Protein AF-M3XHZ1-F1 (afdb_monomer_lite)

Organism: Latimeria chalumnae (NCBI:txid7897)

Secondary structure (DSSP, 8-state):
------------------------GGGSS-GGG-HHHHHHHHHHHHHHHHT-S-S-S--TTS--TT-EE-HHHHHHHHHHHHHHHHHHHHHT-TTHHHHHHHHIIIIIIHHHHHHHHSTTT-SSEEEEEETTT--EEEEEPPPHHHH-TTSPPHHHHHHHHHHHHHHHHHHHHHHHHHHHHHHHHH--

Structure (mmCIF, N/CA/C/O backbone):
data_AF-M3XHZ1-F1
#
_entry.id   AF-M3XHZ1-F1
#
loop_
_atom_site.group_PDB
_atom_site.id
_atom_site.type_symbol
_atom_site.label_atom_id
_atom_site.label_alt_id
_atom_site.label_comp_id
_atom_site.label_asym_id
_atom_site.label_entity_id
_atom_site.label_seq_id
_atom_site.pdbx_PDB_ins_code
_atom_site.Cartn_x
_atom_site.Cartn_y
_atom_site.Cartn_z
_atom_site.occupancy
_atom_site.B_iso_or_equiv
_atom_site.auth_seq_id
_atom_site.auth_comp_id
_atom_site.auth_asym_id
_atom_site.auth_atom_id
_atom_site.pdbx_PDB_model_num
ATOM 1 N N . MET A 1 1 ? -29.938 9.359 14.961 1.00 32.34 1 MET A N 1
ATOM 2 C CA . MET A 1 1 ? -29.253 10.238 15.933 1.00 32.34 1 MET A CA 1
ATOM 3 C C . MET A 1 1 ? -27.771 9.925 15.812 1.00 32.34 1 MET A C 1
ATOM 5 O O . MET A 1 1 ? -27.351 8.898 16.311 1.00 32.34 1 MET A O 1
ATOM 9 N N . GLU A 1 2 ? -26.986 10.579 14.967 1.00 30.91 2 GLU A N 1
ATOM 10 C CA . GLU A 1 2 ? -26.842 12.020 14.752 1.00 30.91 2 GLU A CA 1
ATOM 11 C C . GLU A 1 2 ? -26.768 12.321 13.245 1.00 30.91 2 GLU A C 1
ATOM 13 O O . GLU A 1 2 ? -25.815 11.950 12.560 1.00 30.91 2 GLU A O 1
ATOM 18 N N . GLU A 1 3 ? -27.828 12.934 12.716 1.00 34.03 3 GLU A N 1
ATOM 19 C CA . GLU A 1 3 ? -27.800 13.581 11.406 1.00 34.03 3 GLU A CA 1
ATOM 20 C C . GLU A 1 3 ? -27.009 14.879 11.559 1.00 34.03 3 GLU A C 1
ATOM 22 O O . GLU A 1 3 ? -27.420 15.777 12.295 1.00 34.03 3 GLU A O 1
ATOM 27 N N . ARG A 1 4 ? -25.864 15.001 10.882 1.00 40.06 4 ARG A N 1
ATOM 28 C CA . ARG A 1 4 ? -25.182 16.294 10.776 1.00 40.06 4 ARG A CA 1
ATOM 29 C C . ARG A 1 4 ? -25.923 17.156 9.755 1.00 40.06 4 ARG A C 1
ATOM 31 O O . ARG A 1 4 ? -25.584 17.177 8.577 1.00 40.06 4 ARG A O 1
ATOM 38 N N . ASN A 1 5 ? -26.953 17.841 10.248 1.00 33.84 5 ASN A N 1
ATOM 39 C CA . ASN A 1 5 ? -27.625 18.948 9.583 1.00 33.84 5 ASN A CA 1
ATOM 40 C C . ASN A 1 5 ? -26.634 20.100 9.372 1.00 33.84 5 ASN A C 1
ATOM 42 O O . ASN A 1 5 ? -26.252 20.788 10.318 1.00 33.84 5 ASN A O 1
ATOM 46 N N . CYS A 1 6 ? -26.251 20.345 8.119 1.00 33.44 6 CYS A N 1
ATOM 47 C CA . CYS A 1 6 ? -25.617 21.595 7.713 1.00 33.44 6 CYS A CA 1
ATOM 48 C C . CYS A 1 6 ? -26.698 22.681 7.579 1.00 33.44 6 CYS A C 1
ATOM 50 O O . CYS A 1 6 ? -27.182 22.943 6.481 1.00 33.44 6 CYS A O 1
ATOM 52 N N . MET A 1 7 ? -27.096 23.303 8.692 1.00 31.84 7 MET A N 1
ATOM 53 C CA . MET A 1 7 ? -27.891 24.534 8.671 1.00 31.84 7 MET A CA 1
ATOM 54 C C . MET A 1 7 ? -26.940 25.726 8.802 1.00 31.84 7 MET A C 1
ATOM 56 O O . MET A 1 7 ? -26.389 25.994 9.867 1.00 31.84 7 MET A O 1
ATOM 60 N N . ALA A 1 8 ? -26.706 26.409 7.684 1.00 33.78 8 ALA A N 1
ATOM 61 C CA . ALA A 1 8 ? -25.969 27.663 7.640 1.00 33.78 8 ALA A CA 1
ATOM 62 C C . ALA A 1 8 ? -26.786 28.786 8.307 1.00 33.78 8 ALA A C 1
ATOM 64 O O . ALA A 1 8 ? -27.958 28.949 7.957 1.00 33.78 8 ALA A O 1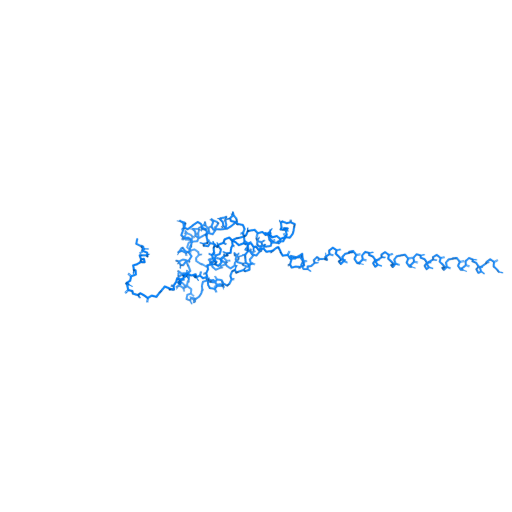
ATOM 65 N N . PRO A 1 9 ? -26.208 29.627 9.183 1.00 37.69 9 PRO A N 1
ATOM 66 C CA . PRO A 1 9 ? -26.732 30.961 9.388 1.00 37.69 9 PRO A CA 1
ATOM 67 C C . PRO A 1 9 ? -26.163 31.895 8.312 1.00 37.69 9 PRO A C 1
ATOM 69 O O . PRO A 1 9 ? -24.969 31.901 8.010 1.00 37.69 9 PRO A O 1
ATOM 72 N N . LEU A 1 10 ? -27.063 32.669 7.709 1.00 41.06 10 LEU A N 1
ATOM 73 C CA . LEU A 1 10 ? -26.793 33.726 6.741 1.00 41.06 10 LEU A CA 1
ATOM 74 C C . LEU A 1 10 ? -25.632 34.643 7.176 1.00 41.06 10 LEU A C 1
ATOM 76 O O . LEU A 1 10 ? -25.754 35.333 8.186 1.00 41.06 10 LEU A O 1
ATOM 80 N N . ARG A 1 11 ? -24.597 34.761 6.334 1.00 37.16 11 ARG A N 1
ATOM 81 C CA . ARG A 1 11 ? -24.165 36.004 5.649 1.00 37.16 11 ARG A CA 1
ATOM 82 C C . ARG A 1 11 ? -22.783 35.813 5.004 1.00 37.16 11 ARG A C 1
ATOM 84 O O . ARG A 1 11 ? -21.795 35.625 5.692 1.00 37.16 11 ARG A O 1
ATOM 91 N N . VAL A 1 12 ? -22.777 35.906 3.671 1.00 47.44 12 VAL A N 1
ATOM 92 C CA . VAL A 1 12 ? -21.711 36.423 2.790 1.00 47.44 12 VAL A CA 1
ATOM 93 C C . VAL A 1 12 ? -20.267 36.040 3.153 1.00 47.44 12 VAL A C 1
ATOM 95 O O . VAL A 1 12 ? -19.619 36.724 3.931 1.00 47.44 12 VAL A O 1
ATOM 98 N N . ILE A 1 13 ? -19.751 34.995 2.502 1.00 39.72 13 ILE A N 1
ATOM 99 C CA . ILE A 1 13 ? -18.554 34.995 1.636 1.00 39.72 13 ILE A CA 1
ATOM 100 C C . ILE A 1 13 ? -18.493 33.595 1.005 1.00 39.72 13 ILE A C 1
ATOM 102 O O . ILE A 1 13 ? -18.437 32.578 1.692 1.00 39.72 13 ILE A O 1
ATOM 106 N N . LEU A 1 14 ? -18.573 33.551 -0.324 1.00 43.66 14 LEU A N 1
ATOM 107 C CA . LEU A 1 14 ? -18.505 32.338 -1.130 1.00 43.66 14 LEU A CA 1
ATOM 108 C C . LEU A 1 14 ? -17.052 31.833 -1.171 1.00 43.66 14 LEU A C 1
ATOM 110 O O . LEU A 1 14 ? -16.346 32.037 -2.151 1.00 43.66 14 LEU A O 1
ATOM 114 N N . VAL A 1 15 ? -16.598 31.181 -0.104 1.00 40.38 15 VAL A N 1
ATOM 115 C CA . VAL A 1 15 ? -15.484 30.233 -0.188 1.00 40.38 15 VAL A CA 1
ATOM 116 C C . VAL A 1 15 ? -16.100 28.865 0.034 1.00 40.38 15 VAL A C 1
ATOM 118 O O . VAL A 1 15 ? -16.501 28.516 1.140 1.00 40.38 15 VAL A O 1
ATOM 121 N N . LEU A 1 16 ? -16.238 28.108 -1.054 1.00 41.56 16 LEU A N 1
ATOM 122 C CA . LEU A 1 16 ? -16.495 26.674 -1.009 1.00 41.56 16 LEU A CA 1
ATOM 123 C C . LEU A 1 16 ? -15.265 26.007 -0.384 1.00 41.56 16 LEU A C 1
ATOM 125 O O . LEU A 1 16 ? -14.407 25.474 -1.083 1.00 41.56 16 LEU A O 1
ATOM 129 N N . THR A 1 17 ? -15.150 26.062 0.940 1.00 41.12 17 THR A N 1
ATOM 130 C CA . THR A 1 17 ? -14.213 25.232 1.689 1.00 41.12 17 THR A CA 1
ATOM 131 C C . THR A 1 17 ? -14.748 23.808 1.607 1.00 41.12 17 THR A C 1
ATOM 133 O O . THR A 1 17 ? -15.565 23.369 2.415 1.00 41.12 17 THR A O 1
ATOM 136 N N . LEU A 1 18 ? -14.330 23.092 0.561 1.00 44.66 18 LEU A N 1
ATOM 137 C CA . LEU A 1 18 ? -14.406 21.641 0.510 1.00 44.66 18 LEU A CA 1
ATOM 138 C C . LEU A 1 18 ? -13.762 21.128 1.799 1.00 44.66 18 LEU A C 1
ATOM 140 O O . LEU A 1 18 ? -12.562 21.278 2.009 1.00 44.66 18 LEU A O 1
ATOM 144 N N . CYS A 1 19 ? -14.580 20.571 2.689 1.00 37.47 19 CYS A N 1
ATOM 145 C CA . CYS A 1 19 ? -14.134 19.885 3.894 1.00 37.47 19 CYS A CA 1
ATOM 146 C C . CYS A 1 19 ? -13.467 18.566 3.467 1.00 37.47 19 CYS A C 1
ATOM 148 O O . CYS A 1 19 ? -14.053 17.486 3.548 1.00 37.47 19 CYS A O 1
ATOM 150 N N . GLY A 1 20 ? -12.273 18.677 2.891 1.00 39.44 20 GLY A N 1
ATOM 151 C CA . GLY A 1 20 ? -11.410 17.561 2.546 1.00 39.44 20 GLY A CA 1
ATOM 152 C C . GLY A 1 20 ? -10.560 17.215 3.755 1.00 39.44 20 GLY A C 1
ATOM 153 O O . GLY A 1 20 ? -9.424 17.659 3.855 1.00 39.44 20 GLY A O 1
ATOM 154 N N . GLY A 1 21 ? -11.124 16.472 4.706 1.00 51.66 21 GLY A N 1
ATOM 155 C CA . GLY A 1 21 ? -10.280 15.740 5.647 1.00 51.66 21 GLY A CA 1
ATOM 156 C C . GLY A 1 21 ? -9.481 14.696 4.869 1.00 51.66 21 GLY A C 1
ATOM 157 O O . GLY A 1 21 ? -10.038 14.069 3.966 1.00 51.66 21 GLY A O 1
ATOM 158 N N . VAL A 1 22 ? -8.200 14.525 5.199 1.00 52.78 22 VAL A N 1
ATOM 159 C CA . VAL A 1 22 ? -7.393 13.414 4.680 1.00 52.78 22 VAL A CA 1
ATOM 160 C C . VAL A 1 22 ? -8.112 12.120 5.053 1.00 52.78 22 VAL A C 1
ATOM 162 O O . VAL A 1 22 ? -8.453 11.898 6.216 1.00 52.78 22 VAL A O 1
ATOM 165 N N . ARG A 1 23 ? -8.448 11.310 4.048 1.00 68.00 23 ARG A N 1
ATOM 166 C CA . ARG A 1 23 ? -9.155 10.043 4.235 1.00 68.00 23 ARG A CA 1
ATOM 167 C C . ARG A 1 23 ? -8.260 8.883 3.847 1.00 68.00 23 ARG A C 1
ATOM 169 O O . ARG A 1 23 ? -7.425 8.974 2.959 1.00 68.00 23 ARG A O 1
ATOM 176 N N . SER A 1 24 ? -8.473 7.757 4.517 1.00 76.00 24 SER A N 1
ATOM 177 C CA . SER A 1 24 ? -7.895 6.487 4.100 1.00 76.00 24 SER A CA 1
ATOM 178 C C . SER A 1 24 ? -8.691 5.885 2.939 1.00 76.00 24 SER A C 1
ATOM 180 O O . SER A 1 24 ? -9.924 5.943 2.931 1.00 76.00 24 SER A O 1
ATOM 182 N N . CYS A 1 25 ? -8.005 5.178 2.030 1.00 79.19 25 CYS A N 1
ATOM 183 C CA . CYS A 1 25 ? -8.611 4.408 0.935 1.00 79.19 25 CYS A CA 1
ATOM 184 C C . CYS A 1 25 ? -9.770 3.518 1.407 1.00 79.19 25 CYS A C 1
ATOM 186 O O . CYS A 1 25 ? -10.767 3.340 0.709 1.00 79.19 25 CYS A O 1
ATOM 188 N N . VAL A 1 26 ? -9.641 2.956 2.613 1.00 85.44 26 VAL A N 1
ATOM 189 C CA . VAL A 1 26 ? -10.612 2.036 3.217 1.00 85.44 26 VAL A CA 1
ATOM 190 C C . VAL A 1 26 ? -11.973 2.707 3.430 1.00 85.44 26 VAL A C 1
ATOM 192 O O . VAL A 1 26 ? -13.001 2.033 3.363 1.00 85.44 26 VAL A O 1
ATOM 195 N N . PHE A 1 27 ? -11.997 4.024 3.641 1.00 85.94 27 PHE A N 1
ATOM 196 C CA . PHE A 1 27 ? -13.207 4.804 3.914 1.00 85.94 27 PHE A CA 1
ATOM 197 C C . PHE A 1 27 ? -13.837 5.410 2.651 1.00 85.94 27 PHE A C 1
ATOM 199 O O . PHE A 1 27 ? -14.959 5.915 2.696 1.00 85.94 27 PHE A O 1
ATOM 206 N N . CYS A 1 28 ? -13.163 5.319 1.502 1.00 81.69 28 CYS A N 1
ATOM 207 C CA . CYS A 1 28 ? -13.674 5.862 0.245 1.00 81.69 28 CYS A CA 1
ATOM 208 C C . CYS A 1 28 ? -14.849 5.068 -0.342 1.00 81.69 28 CYS A C 1
ATOM 210 O O . CYS A 1 28 ? -15.638 5.622 -1.110 1.00 81.69 28 CYS A O 1
ATOM 212 N N . SER A 1 29 ? -14.992 3.788 0.013 1.00 82.38 29 SER A N 1
ATOM 213 C CA . SER A 1 29 ? -16.053 2.917 -0.502 1.00 82.38 29 SER A CA 1
ATOM 214 C C . SER A 1 29 ? -17.001 2.425 0.593 1.00 82.38 29 SER A C 1
ATOM 216 O O . SER A 1 29 ? -16.737 2.564 1.782 1.00 82.38 29 SER A O 1
ATOM 218 N N . LEU A 1 30 ? -18.137 1.854 0.178 1.00 78.50 30 LEU A N 1
ATOM 219 C CA . LEU A 1 30 ? -19.127 1.195 1.042 1.00 78.50 30 LEU A CA 1
ATOM 220 C C . LEU A 1 30 ? -19.554 2.026 2.271 1.00 78.50 30 LEU A C 1
ATOM 222 O O . LEU A 1 30 ? -19.649 1.498 3.380 1.00 78.50 30 LEU A O 1
ATOM 226 N N . LYS A 1 31 ? -19.877 3.315 2.075 1.00 79.38 31 LYS A N 1
ATOM 227 C CA . LYS A 1 31 ? -20.267 4.241 3.163 1.00 79.38 31 LYS A CA 1
ATOM 228 C C . LYS A 1 31 ? -21.382 3.702 4.069 1.00 79.38 31 LYS A C 1
ATOM 230 O O . LYS A 1 31 ? -21.354 3.915 5.276 1.00 79.38 31 LYS A O 1
ATOM 235 N N . TYR A 1 32 ? -22.316 2.929 3.513 1.00 78.19 32 TYR A N 1
ATOM 236 C CA . TYR A 1 32 ? -23.410 2.302 4.263 1.00 78.19 32 TYR A CA 1
ATOM 237 C C . TYR A 1 32 ? -22.941 1.312 5.348 1.00 78.19 32 TYR A C 1
ATOM 239 O O . TYR A 1 32 ? -23.670 1.059 6.304 1.00 78.19 32 TYR A O 1
ATOM 247 N N . LYS A 1 33 ? -21.728 0.750 5.237 1.00 83.31 33 LYS A N 1
ATOM 248 C CA . LYS A 1 33 ? -21.157 -0.166 6.242 1.00 83.31 33 LYS A CA 1
ATOM 249 C C . LYS A 1 33 ? -20.560 0.549 7.453 1.00 83.31 33 LYS A C 1
ATOM 251 O O . LYS A 1 33 ? -20.227 -0.115 8.438 1.00 83.31 33 LYS A O 1
ATOM 256 N N . ASN A 1 34 ? -20.449 1.875 7.378 1.00 86.31 34 ASN A N 1
ATOM 257 C CA . ASN A 1 34 ? -19.993 2.760 8.442 1.00 86.31 34 ASN A CA 1
ATOM 258 C C . ASN A 1 34 ? -18.655 2.323 9.077 1.00 86.31 34 ASN A C 1
ATOM 260 O O . ASN A 1 34 ? -18.506 2.271 10.299 1.00 86.31 34 ASN A O 1
ATOM 264 N N . VAL A 1 35 ? -17.703 1.922 8.225 1.00 89.19 35 VAL A N 1
ATOM 265 C CA . VAL A 1 35 ? -16.396 1.376 8.636 1.00 89.19 35 VAL A CA 1
ATOM 266 C C . VAL A 1 35 ? -15.559 2.424 9.374 1.00 89.19 35 VAL A C 1
ATOM 268 O O . VAL A 1 35 ? -14.915 2.086 10.360 1.00 89.19 35 VAL A O 1
ATOM 271 N N . GLU A 1 36 ? -15.636 3.684 8.945 1.00 88.19 36 GLU A N 1
ATOM 272 C CA . GLU A 1 36 ? -14.987 4.845 9.572 1.00 88.19 36 GLU A CA 1
ATOM 273 C C . GLU A 1 36 ? -15.441 5.020 11.032 1.00 88.19 36 GLU A C 1
ATOM 275 O O . GLU A 1 36 ? -14.633 4.931 11.955 1.00 88.19 36 GLU A O 1
ATOM 280 N N . ASN A 1 37 ? -16.753 5.113 11.286 1.00 88.88 37 ASN A N 1
ATOM 281 C CA . ASN A 1 37 ? -17.256 5.239 12.659 1.00 88.88 37 ASN A CA 1
ATOM 282 C C . ASN A 1 37 ? -16.900 4.030 13.534 1.00 88.88 37 ASN A C 1
ATOM 284 O O . ASN A 1 37 ? -16.581 4.199 14.711 1.00 88.88 37 ASN A O 1
ATOM 288 N N . ARG A 1 38 ? -16.940 2.809 12.982 1.00 91.00 38 ARG A 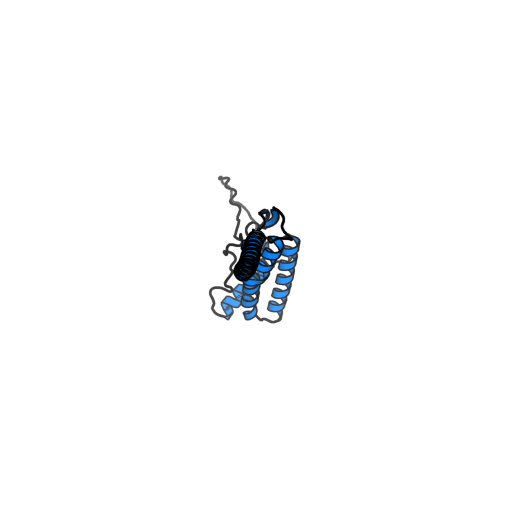N 1
ATOM 289 C CA . ARG A 1 38 ? -16.534 1.601 13.722 1.00 91.00 38 ARG A CA 1
ATOM 290 C C . ARG A 1 38 ? -15.062 1.647 14.106 1.00 91.00 38 ARG A C 1
ATOM 292 O O . ARG A 1 38 ? -14.723 1.307 15.237 1.00 91.00 38 ARG A O 1
ATOM 299 N N . PHE A 1 39 ? -14.200 2.099 13.197 1.00 91.19 39 PHE A N 1
ATOM 300 C CA . PHE A 1 39 ? -12.787 2.291 13.494 1.00 91.19 39 PHE A CA 1
ATOM 301 C C . PHE A 1 39 ? -12.597 3.270 14.655 1.00 91.19 39 PHE A C 1
ATOM 303 O O . PHE A 1 39 ? -11.908 2.931 15.613 1.00 91.19 39 PHE A O 1
ATOM 310 N N . HIS A 1 40 ? -13.268 4.426 14.641 1.00 89.81 40 HIS A N 1
ATOM 311 C CA . HIS A 1 40 ? -13.200 5.380 15.754 1.00 89.81 40 HIS A CA 1
ATOM 312 C C . HIS A 1 40 ? -13.663 4.779 17.086 1.00 89.81 40 HIS A C 1
ATOM 314 O O . HIS A 1 40 ? -13.028 5.001 18.120 1.00 89.81 40 HIS A O 1
ATOM 320 N N . GLN A 1 41 ? -14.743 3.995 17.084 1.00 92.19 41 GLN A N 1
ATOM 321 C CA . GLN A 1 41 ? -15.245 3.326 18.288 1.00 92.19 41 GLN A CA 1
ATOM 322 C C . GLN A 1 41 ? -14.236 2.307 18.837 1.00 92.19 41 GLN A C 1
ATOM 324 O O . GLN A 1 41 ? -13.919 2.330 20.025 1.00 92.19 41 GLN A O 1
ATOM 329 N N . LEU A 1 42 ? -13.671 1.460 17.977 1.00 92.19 42 LEU A N 1
ATOM 330 C CA . LEU A 1 42 ? -12.652 0.485 18.373 1.00 92.19 42 LEU A CA 1
ATOM 331 C C . LEU A 1 42 ? -11.354 1.167 18.838 1.00 92.19 42 LEU A C 1
ATOM 333 O O . LEU A 1 42 ? -10.794 0.797 19.868 1.00 92.19 42 LEU A O 1
ATOM 337 N N . CYS A 1 43 ? -10.909 2.199 18.121 1.00 91.25 43 CYS A N 1
ATOM 338 C CA . CYS A 1 43 ? -9.710 2.976 18.427 1.00 91.25 43 CYS A CA 1
ATOM 339 C C . CYS A 1 43 ? -9.841 3.714 19.769 1.00 91.25 43 CYS A C 1
ATOM 341 O O . CYS A 1 43 ? -8.945 3.639 20.608 1.00 91.25 43 CYS A O 1
ATOM 343 N N . SER A 1 44 ? -10.973 4.382 20.015 1.00 91.56 44 SER A N 1
ATOM 344 C CA . SER A 1 44 ? -11.259 5.047 21.297 1.00 91.56 44 SER A CA 1
ATOM 345 C C . SER A 1 44 ? -11.368 4.059 22.458 1.00 91.56 44 SER A C 1
ATOM 347 O O . SER A 1 44 ? -10.825 4.322 23.533 1.00 91.56 44 SER A O 1
ATOM 349 N N . GLY A 1 45 ? -11.986 2.896 22.228 1.00 92.12 45 GLY A N 1
ATOM 350 C CA . GLY A 1 45 ? -11.999 1.790 23.182 1.00 92.12 45 GLY A CA 1
ATOM 351 C C . GLY A 1 45 ? -10.585 1.335 23.541 1.00 92.12 45 GLY A C 1
ATOM 352 O O . GLY A 1 45 ? -10.230 1.311 24.716 1.00 92.12 45 GLY A O 1
ATOM 353 N N . TYR A 1 46 ? -9.747 1.065 22.538 1.00 92.31 46 TYR A N 1
ATOM 354 C CA . TYR A 1 46 ? -8.349 0.680 22.731 1.00 92.31 46 TYR A CA 1
ATOM 355 C C . TYR A 1 46 ? -7.560 1.733 23.524 1.00 92.31 46 TYR A C 1
ATOM 357 O O . TYR A 1 46 ? -6.894 1.404 24.505 1.00 92.31 46 TYR A O 1
ATOM 365 N N . MET A 1 47 ? -7.671 3.009 23.144 1.00 91.62 47 MET A N 1
ATOM 366 C CA . MET A 1 47 ? -6.984 4.108 23.827 1.00 91.62 47 MET A CA 1
ATOM 367 C C . MET A 1 47 ? -7.371 4.195 25.305 1.00 91.62 47 MET A C 1
ATOM 369 O O . MET A 1 47 ? -6.494 4.346 26.155 1.00 91.62 47 MET A O 1
ATOM 373 N N . LYS A 1 48 ? -8.661 4.029 25.623 1.00 93.12 48 LYS A N 1
ATOM 374 C CA . LYS A 1 48 ? -9.166 4.034 27.000 1.00 93.12 48 LYS A CA 1
ATOM 375 C C . LYS A 1 48 ? -8.697 2.816 27.799 1.00 93.12 48 LYS A C 1
ATOM 377 O O . LYS A 1 48 ? -8.316 2.967 28.955 1.00 93.12 48 LYS A O 1
ATOM 382 N N . THR A 1 49 ? -8.713 1.626 27.202 1.00 92.12 49 THR A N 1
ATOM 383 C CA . THR A 1 49 ? -8.320 0.377 27.873 1.00 92.12 49 THR A CA 1
ATOM 384 C C . THR A 1 49 ? -6.819 0.309 28.149 1.00 92.12 49 THR A C 1
ATOM 386 O O . THR A 1 49 ? -6.421 -0.140 29.220 1.00 92.12 49 THR A O 1
ATOM 389 N N . TYR A 1 50 ? -5.985 0.768 27.213 1.00 91.38 50 TYR A N 1
ATOM 390 C CA . TYR A 1 50 ? -4.523 0.660 27.305 1.00 91.38 50 TYR A CA 1
ATOM 391 C C . TYR A 1 50 ? -3.820 1.972 27.680 1.00 91.38 50 TYR A C 1
ATOM 393 O O . TYR A 1 50 ? -2.590 2.027 27.676 1.00 91.38 50 TYR A O 1
ATOM 401 N N . ASN A 1 51 ? -4.583 3.024 27.995 1.00 91.81 51 ASN A N 1
ATOM 402 C CA . ASN A 1 51 ? -4.089 4.367 28.307 1.00 91.81 51 ASN A CA 1
ATOM 403 C C . ASN A 1 51 ? -3.065 4.879 27.269 1.00 91.81 51 ASN A C 1
ATOM 405 O O . ASN A 1 51 ? -1.949 5.290 27.594 1.00 91.81 51 ASN A O 1
ATOM 409 N N . LYS A 1 52 ? -3.431 4.780 25.985 1.00 89.56 52 LYS A N 1
ATOM 410 C CA . LYS A 1 52 ? -2.610 5.203 24.839 1.00 89.56 52 LYS A CA 1
ATOM 411 C C . LYS A 1 52 ? -3.230 6.421 24.164 1.00 89.56 52 LYS A C 1
ATOM 413 O O . LYS A 1 52 ? -4.444 6.543 24.091 1.00 89.56 52 LYS A O 1
ATOM 418 N N . THR A 1 53 ? -2.388 7.288 23.608 1.00 84.31 53 THR A N 1
ATOM 419 C CA . THR A 1 53 ? -2.813 8.481 22.850 1.00 84.31 53 THR A CA 1
ATOM 420 C C . THR A 1 53 ? -3.091 8.200 21.375 1.00 84.31 53 THR A C 1
ATOM 422 O O . THR A 1 53 ? -3.690 9.028 20.697 1.00 84.31 53 THR A O 1
ATOM 425 N N . ARG A 1 54 ? -2.642 7.049 20.862 1.00 85.88 54 ARG A N 1
ATOM 426 C CA . ARG A 1 54 ? -2.879 6.592 19.488 1.00 85.88 54 ARG A CA 1
ATOM 427 C C . ARG A 1 54 ? -3.217 5.110 19.496 1.00 85.88 54 ARG A C 1
ATOM 429 O O . ARG A 1 54 ? -2.635 4.351 20.273 1.00 85.88 54 ARG A O 1
ATOM 436 N N . CYS A 1 55 ? -4.118 4.703 18.609 1.00 87.38 55 CYS A N 1
ATOM 437 C CA . CYS A 1 55 ? -4.463 3.295 18.424 1.00 87.38 55 CYS A CA 1
ATOM 438 C C . CYS A 1 55 ? -3.639 2.589 17.349 1.00 87.38 55 CYS A C 1
ATOM 440 O O . CYS A 1 55 ? -3.672 1.371 17.305 1.00 87.38 55 CYS A O 1
ATOM 442 N N . SER A 1 56 ? -2.925 3.318 16.491 1.00 87.19 56 SER A N 1
ATOM 443 C CA . SER A 1 56 ? -2.090 2.762 15.424 1.00 87.19 56 SER A CA 1
ATOM 444 C C . SER A 1 56 ? -1.016 3.777 15.014 1.00 87.19 56 SER A C 1
ATOM 446 O O . SER A 1 56 ? -1.109 4.967 15.340 1.00 87.19 56 SER A O 1
ATOM 448 N N . LYS A 1 57 ? 0.012 3.299 14.303 1.00 84.62 57 LYS A N 1
ATOM 449 C CA . LYS A 1 57 ? 1.004 4.127 13.614 1.00 84.62 57 LYS A CA 1
ATOM 450 C C . LYS A 1 57 ? 0.391 4.970 12.485 1.00 84.62 57 LYS A C 1
ATOM 452 O O . LYS A 1 57 ? 0.851 6.088 12.267 1.00 84.62 57 LYS A O 1
ATOM 457 N N . TYR A 1 58 ? -0.649 4.462 11.820 1.00 79.25 58 TYR A N 1
ATOM 458 C CA . TYR A 1 58 ? -1.333 5.092 10.688 1.00 79.25 58 TYR A CA 1
ATOM 459 C C . TYR A 1 58 ? -2.673 5.675 11.139 1.00 79.25 58 TYR A C 1
ATOM 461 O O . TYR A 1 58 ? -3.651 4.952 11.340 1.00 79.25 58 TYR A O 1
ATOM 469 N N . MET A 1 59 ? -2.715 6.996 11.308 1.00 73.25 59 MET A N 1
ATOM 470 C CA . MET A 1 59 ? -3.950 7.721 11.616 1.00 73.25 59 MET A CA 1
ATOM 471 C C . MET A 1 59 ? -4.559 8.320 10.346 1.00 73.25 59 MET A C 1
ATOM 473 O O . MET A 1 59 ? -3.961 8.298 9.278 1.00 73.25 59 MET A O 1
ATOM 477 N N . GLU A 1 60 ? -5.758 8.885 10.465 1.00 61.81 60 GLU A N 1
ATOM 478 C CA . GLU A 1 60 ? -6.455 9.548 9.353 1.00 61.81 60 GLU A CA 1
ATOM 479 C C . GLU A 1 60 ? -5.667 10.698 8.725 1.00 61.81 60 GLU A C 1
ATOM 481 O O . GLU A 1 60 ? -5.835 10.962 7.546 1.00 61.81 60 GLU A O 1
ATOM 486 N N . ASN A 1 61 ? -4.771 11.338 9.478 1.00 57.12 61 ASN A N 1
ATOM 487 C CA . ASN A 1 61 ? -3.924 12.425 8.987 1.00 57.12 61 ASN A CA 1
ATOM 488 C C . ASN A 1 61 ? -2.583 11.944 8.395 1.00 57.12 61 ASN A C 1
ATOM 490 O O . ASN A 1 61 ? -1.623 12.709 8.325 1.00 57.12 61 ASN A O 1
ATOM 494 N N . THR A 1 62 ? -2.457 10.656 8.075 1.00 65.56 62 THR A N 1
ATOM 495 C CA . THR A 1 62 ? -1.293 10.143 7.348 1.00 65.56 62 THR A CA 1
ATOM 496 C C . THR A 1 62 ? -1.495 10.372 5.857 1.00 65.56 62 THR A C 1
ATOM 498 O O . THR A 1 62 ? -2.602 10.219 5.356 1.00 65.56 62 THR A O 1
ATOM 501 N N . ASP A 1 63 ? -0.429 10.750 5.159 1.00 65.44 63 ASP A N 1
ATOM 502 C CA . ASP A 1 63 ? -0.489 10.946 3.718 1.00 65.44 63 ASP A CA 1
ATOM 503 C C . ASP A 1 63 ? -0.712 9.596 3.015 1.00 65.44 63 ASP A C 1
ATOM 505 O O . ASP A 1 63 ? 0.024 8.630 3.250 1.00 65.44 63 ASP A O 1
ATOM 509 N N . PHE A 1 64 ? -1.777 9.506 2.215 1.00 66.31 64 PHE A N 1
ATOM 510 C CA . PHE A 1 64 ? -2.156 8.296 1.481 1.00 66.31 64 PHE A CA 1
ATOM 511 C C . PHE A 1 64 ? -1.981 8.460 -0.034 1.00 66.31 64 PHE A C 1
ATOM 513 O O . PHE A 1 64 ? -2.406 7.581 -0.789 1.00 66.31 64 PHE A O 1
ATOM 520 N N . ASP A 1 65 ? -1.344 9.546 -0.477 1.00 63.25 65 ASP A N 1
ATOM 521 C CA . ASP A 1 65 ? -1.154 9.871 -1.894 1.00 63.25 65 ASP A CA 1
ATOM 522 C C . ASP A 1 65 ? -0.269 8.846 -2.629 1.00 63.25 65 ASP A C 1
ATOM 524 O O . ASP A 1 65 ? -0.392 8.651 -3.838 1.00 63.25 65 ASP A O 1
ATOM 528 N N . ASP A 1 66 ? 0.557 8.099 -1.890 1.00 66.69 66 ASP A N 1
ATOM 529 C CA . ASP A 1 66 ? 1.388 7.019 -2.431 1.00 66.69 66 ASP A CA 1
ATOM 530 C C . ASP A 1 66 ? 0.594 5.759 -2.829 1.00 66.69 66 ASP A C 1
ATOM 532 O O . ASP A 1 66 ? 1.141 4.839 -3.451 1.00 66.69 66 ASP A O 1
ATOM 536 N N . PHE A 1 67 ? -0.689 5.671 -2.465 1.00 74.81 67 PHE A N 1
ATOM 537 C CA . PHE A 1 67 ? -1.503 4.488 -2.708 1.00 74.81 67 PHE A CA 1
ATOM 538 C C . PHE A 1 67 ? -2.423 4.647 -3.917 1.00 74.81 67 PHE A C 1
ATOM 540 O O . PHE A 1 67 ? -3.226 5.572 -4.009 1.00 74.81 67 PHE A O 1
ATOM 547 N N . ALA A 1 68 ? -2.371 3.668 -4.821 1.00 74.25 68 ALA A N 1
ATOM 548 C CA . ALA A 1 68 ? -3.148 3.687 -6.049 1.00 74.25 68 ALA A CA 1
ATOM 549 C C . ALA A 1 68 ? -3.874 2.353 -6.249 1.00 74.25 68 ALA A C 1
ATOM 551 O O . ALA A 1 68 ? -3.258 1.311 -6.481 1.00 74.25 68 ALA A O 1
ATOM 552 N N . PHE A 1 69 ? -5.208 2.386 -6.195 1.00 82.69 69 PHE A N 1
ATOM 553 C CA . PHE A 1 69 ? -6.040 1.188 -6.321 1.00 82.69 69 PHE A CA 1
ATOM 554 C C . PHE A 1 69 ? -7.103 1.316 -7.396 1.00 82.69 69 PHE A C 1
ATOM 556 O O . PHE A 1 69 ? -7.713 2.368 -7.581 1.00 82.69 69 PHE A O 1
ATOM 563 N N . HIS A 1 70 ? -7.412 0.195 -8.039 1.00 82.38 70 HIS A N 1
ATOM 564 C CA . HIS A 1 70 ? -8.656 0.064 -8.782 1.00 82.38 70 HIS A CA 1
ATOM 565 C C . HIS A 1 70 ? -9.861 0.046 -7.837 1.00 82.38 70 HIS A C 1
ATOM 567 O O . HIS A 1 70 ? -9.802 -0.487 -6.728 1.00 82.38 70 HIS A O 1
ATOM 573 N N . GLU A 1 71 ? -10.991 0.565 -8.311 1.00 79.56 71 GLU A N 1
ATOM 574 C CA . GLU A 1 71 ? -12.238 0.662 -7.545 1.00 79.56 71 GLU A CA 1
ATOM 575 C C . GLU A 1 71 ? -12.689 -0.682 -6.947 1.00 79.56 71 GLU A C 1
ATOM 577 O O . GLU A 1 71 ? -13.079 -0.757 -5.782 1.00 79.56 71 GLU A O 1
ATOM 582 N N . ASN A 1 72 ? -12.564 -1.771 -7.709 1.00 85.44 72 ASN A N 1
ATOM 583 C CA . ASN A 1 72 ? -12.892 -3.116 -7.237 1.00 85.44 72 ASN A CA 1
ATOM 584 C C . ASN A 1 72 ? -12.021 -3.554 -6.045 1.00 85.44 72 ASN A C 1
ATOM 586 O O . ASN A 1 72 ? -12.518 -4.212 -5.131 1.00 85.44 72 ASN A O 1
ATOM 590 N N . LYS A 1 73 ? -10.738 -3.178 -6.023 1.00 86.56 73 LYS A N 1
ATOM 591 C CA . LYS A 1 73 ? -9.822 -3.471 -4.918 1.00 86.56 73 LYS A CA 1
ATOM 592 C C . LYS A 1 73 ? -10.165 -2.643 -3.691 1.00 86.56 73 LYS A C 1
ATOM 594 O O . LYS A 1 73 ? -10.204 -3.213 -2.606 1.00 86.56 73 LYS A O 1
ATOM 599 N N . VAL A 1 74 ? -10.506 -1.364 -3.860 1.00 86.00 74 VAL A N 1
ATOM 600 C CA . VAL A 1 74 ? -10.989 -0.521 -2.753 1.00 86.00 74 VAL A CA 1
ATOM 601 C C . VAL A 1 74 ? -12.219 -1.158 -2.102 1.00 86.00 74 VAL A C 1
ATOM 603 O O . VAL A 1 74 ? -12.217 -1.386 -0.897 1.00 86.00 74 VAL A O 1
ATOM 606 N N . ILE A 1 75 ? -13.217 -1.566 -2.897 1.00 88.19 75 ILE A N 1
ATOM 607 C CA . ILE A 1 75 ? -14.417 -2.263 -2.399 1.00 88.19 75 ILE A CA 1
ATOM 608 C C . ILE A 1 75 ? -14.043 -3.539 -1.630 1.00 88.19 75 ILE A C 1
ATOM 610 O O . ILE A 1 75 ? -14.539 -3.769 -0.526 1.00 88.19 75 ILE A O 1
ATOM 614 N N . GLN A 1 76 ? -13.160 -4.374 -2.190 1.00 90.50 76 GLN A N 1
ATOM 615 C CA . GLN A 1 76 ? -12.729 -5.621 -1.549 1.00 90.50 76 GLN A CA 1
ATOM 616 C C . GLN A 1 76 ? -12.008 -5.385 -0.220 1.00 90.50 76 GLN A C 1
ATOM 618 O O . GLN A 1 76 ? -12.197 -6.156 0.722 1.00 90.50 76 GLN A O 1
ATOM 623 N N . ILE A 1 77 ? -11.171 -4.351 -0.141 1.00 90.44 77 ILE A N 1
ATOM 624 C CA . ILE A 1 77 ? -10.445 -3.997 1.078 1.00 90.44 77 ILE A CA 1
ATOM 625 C C . ILE A 1 77 ? -11.431 -3.513 2.128 1.00 90.44 77 ILE A C 1
ATOM 627 O O . ILE A 1 77 ? -11.460 -4.086 3.212 1.00 90.44 77 ILE A O 1
ATOM 631 N N . THR A 1 78 ? -12.299 -2.556 1.792 1.00 90.75 78 THR A N 1
ATOM 632 C CA . THR A 1 78 ? -13.318 -2.051 2.717 1.00 90.75 78 THR A CA 1
ATOM 633 C C . THR A 1 78 ? -14.212 -3.175 3.247 1.00 90.75 78 THR A C 1
ATOM 635 O O . THR A 1 78 ? -14.504 -3.226 4.442 1.00 90.75 78 THR A O 1
ATOM 638 N N . GLU A 1 79 ? -14.604 -4.124 2.392 1.00 92.88 79 GLU A N 1
ATOM 639 C CA . GLU A 1 79 ? -15.397 -5.288 2.795 1.00 92.88 79 GLU A CA 1
ATOM 640 C C . GLU A 1 79 ? -14.646 -6.195 3.778 1.00 92.88 79 GLU A C 1
ATOM 642 O O . GLU A 1 79 ? -15.209 -6.628 4.787 1.00 92.88 79 GLU A O 1
ATOM 647 N N . LYS A 1 80 ? -13.370 -6.484 3.503 1.00 93.56 80 LYS A N 1
ATOM 648 C CA . LYS A 1 80 ? -12.528 -7.293 4.393 1.00 93.56 80 LYS A CA 1
ATOM 649 C C . LYS A 1 80 ? -12.307 -6.593 5.730 1.00 93.56 80 LYS A C 1
ATOM 651 O O . LYS A 1 80 ? -12.487 -7.231 6.764 1.00 93.56 80 LYS A O 1
ATOM 656 N N . THR A 1 81 ? -12.000 -5.298 5.722 1.00 92.94 81 THR A N 1
ATOM 657 C CA . THR A 1 81 ? -11.839 -4.492 6.937 1.00 92.94 81 THR A CA 1
ATOM 658 C C . THR A 1 81 ? -13.109 -4.495 7.772 1.00 92.94 81 THR A C 1
ATOM 660 O O . THR A 1 81 ? -13.055 -4.756 8.971 1.00 92.94 81 THR A O 1
ATOM 663 N N . HIS A 1 82 ? -14.271 -4.293 7.146 1.00 93.19 82 HIS A N 1
ATOM 664 C CA . HIS A 1 82 ? -15.552 -4.354 7.843 1.00 93.19 82 HIS A CA 1
ATOM 665 C C . HIS A 1 82 ? -15.747 -5.688 8.580 1.00 93.19 82 HIS A C 1
ATOM 667 O O . HIS A 1 82 ? -16.185 -5.707 9.731 1.00 93.19 82 HIS A O 1
ATOM 673 N N . ARG A 1 83 ? -15.409 -6.809 7.928 1.00 93.88 83 ARG A N 1
ATOM 674 C CA . ARG A 1 83 ? -15.511 -8.145 8.533 1.00 93.88 83 ARG A CA 1
ATOM 675 C C . ARG A 1 83 ? -14.539 -8.321 9.693 1.00 93.88 83 ARG A C 1
ATOM 677 O O . ARG A 1 83 ? -14.953 -8.828 10.728 1.00 93.88 83 ARG A O 1
ATOM 684 N N . VAL A 1 84 ? -13.291 -7.878 9.544 1.00 94.44 84 VAL A N 1
ATOM 685 C CA . VAL A 1 84 ? -12.298 -7.943 10.627 1.00 94.44 84 VAL A CA 1
ATOM 686 C C . VAL A 1 84 ? -12.769 -7.135 11.832 1.00 94.44 84 VAL A C 1
ATOM 688 O O . VAL A 1 84 ? -12.801 -7.670 12.932 1.00 94.44 84 VAL A O 1
ATOM 691 N N . PHE A 1 85 ? -13.241 -5.902 11.636 1.00 93.94 85 PHE A N 1
ATOM 692 C CA . PHE A 1 85 ? -13.768 -5.085 12.734 1.00 93.94 85 PHE A CA 1
ATOM 693 C C . PHE A 1 85 ? -14.935 -5.752 13.456 1.00 93.94 85 PHE A C 1
ATOM 695 O O . PHE A 1 85 ? -14.965 -5.744 14.682 1.00 93.94 85 PHE A O 1
ATOM 702 N N . ARG A 1 86 ? -15.846 -6.411 12.731 1.00 93.62 86 ARG A N 1
ATOM 703 C CA . ARG A 1 86 ? -16.901 -7.207 13.373 1.00 93.62 86 ARG A CA 1
ATOM 704 C C . ARG A 1 86 ? -16.355 -8.339 14.234 1.00 93.62 86 ARG A C 1
ATOM 706 O O . ARG A 1 86 ? -16.886 -8.578 15.312 1.00 93.62 86 ARG A O 1
ATOM 713 N N . VAL A 1 87 ? -15.318 -9.035 13.779 1.00 94.31 87 VAL A N 1
ATOM 714 C CA . VAL A 1 87 ? -14.682 -10.096 14.573 1.00 94.31 87 VAL A CA 1
ATOM 715 C C . VAL A 1 87 ? -14.041 -9.516 15.835 1.00 94.31 87 VAL A C 1
ATOM 717 O O . VAL A 1 87 ? -14.228 -10.080 16.908 1.00 94.31 87 VAL A O 1
ATOM 720 N N . LEU A 1 88 ? -13.365 -8.367 15.737 1.00 93.06 88 LEU A N 1
ATOM 721 C CA . LEU A 1 88 ? -12.777 -7.682 16.895 1.00 93.06 88 LEU A CA 1
ATOM 722 C C . LEU A 1 88 ? -13.841 -7.228 17.905 1.00 93.06 88 LEU A C 1
ATOM 724 O O . LEU A 1 88 ? -13.650 -7.384 19.110 1.00 93.06 88 LEU A O 1
ATOM 728 N N . GLU A 1 89 ? -14.976 -6.711 17.423 1.00 91.75 89 GLU A N 1
ATOM 729 C CA . GLU A 1 89 ? -16.131 -6.349 18.257 1.00 91.75 89 GLU A CA 1
ATOM 730 C C . GLU A 1 89 ? -16.673 -7.575 19.018 1.00 91.75 89 GLU A C 1
ATOM 732 O O . GLU A 1 89 ? -16.903 -7.501 20.226 1.00 91.75 89 GLU A O 1
ATOM 737 N N . ILE A 1 90 ? -16.846 -8.711 18.329 1.00 91.44 90 ILE A N 1
ATOM 738 C CA . ILE A 1 90 ? -17.391 -9.952 18.905 1.00 91.44 90 ILE A CA 1
ATOM 739 C C . ILE A 1 90 ? -16.418 -10.571 19.915 1.00 91.44 90 ILE A C 1
ATOM 741 O O . ILE A 1 90 ? -16.816 -10.903 21.031 1.00 91.44 90 ILE A O 1
ATOM 745 N N . ASN A 1 91 ? -15.142 -10.691 19.547 1.00 90.31 91 ASN A N 1
ATOM 746 C CA . ASN A 1 91 ? -14.116 -11.323 20.379 1.00 90.31 91 ASN A CA 1
ATOM 747 C C . ASN A 1 91 ? -13.596 -10.403 21.493 1.00 90.31 91 ASN A C 1
ATOM 749 O O . ASN A 1 91 ? -12.818 -10.845 22.335 1.00 90.31 91 ASN A O 1
ATOM 753 N N . ARG A 1 92 ? -14.006 -9.125 21.501 1.00 85.94 92 ARG A N 1
ATOM 754 C CA . ARG A 1 92 ? -13.509 -8.073 22.405 1.00 85.94 92 ARG A CA 1
ATOM 755 C C . ARG A 1 92 ? -11.981 -7.936 22.394 1.00 85.94 92 ARG A C 1
ATOM 757 O O . ARG A 1 92 ? -11.388 -7.493 23.378 1.00 85.94 92 ARG A O 1
ATOM 764 N N . SER A 1 93 ? -11.334 -8.283 21.284 1.00 89.12 93 SER A N 1
ATOM 765 C CA . SER A 1 93 ? -9.877 -8.297 21.163 1.00 89.12 93 SER A CA 1
ATOM 766 C C . SER A 1 93 ? -9.336 -6.958 20.649 1.00 89.12 93 SER A C 1
ATOM 768 O O . SER A 1 93 ? -8.821 -6.822 19.544 1.00 89.12 93 SER A O 1
ATOM 770 N N . LEU A 1 94 ? -9.447 -5.919 21.484 1.00 88.44 94 LEU A N 1
ATOM 771 C CA . LEU A 1 94 ? -9.012 -4.563 21.118 1.00 88.44 94 LEU A CA 1
ATOM 772 C C . LEU A 1 94 ? -7.506 -4.466 20.817 1.00 88.44 94 LEU A C 1
ATOM 774 O O . LEU A 1 94 ? -7.108 -3.603 20.040 1.00 88.44 94 LEU A O 1
ATOM 778 N N . ALA A 1 95 ? -6.679 -5.342 21.395 1.00 89.75 95 ALA A N 1
ATOM 779 C CA . ALA A 1 95 ? -5.236 -5.385 21.143 1.00 89.75 95 ALA A CA 1
ATOM 780 C C . ALA A 1 95 ? -4.871 -5.769 19.700 1.00 89.75 95 ALA A C 1
ATOM 782 O O . ALA A 1 95 ? -3.821 -5.358 19.213 1.00 89.75 95 ALA A O 1
ATOM 783 N N . ASP A 1 96 ? -5.739 -6.502 19.001 1.00 92.12 96 ASP A N 1
ATOM 784 C CA . ASP A 1 96 ? -5.475 -6.946 17.628 1.00 92.12 96 ASP A CA 1
ATOM 785 C C . ASP A 1 96 ? -5.744 -5.829 16.605 1.00 92.12 96 ASP A C 1
ATOM 787 O O . ASP A 1 96 ? -5.297 -5.906 15.459 1.00 92.12 96 ASP A O 1
ATOM 791 N N . LEU A 1 97 ? -6.461 -4.769 17.006 1.00 93.12 97 LEU A N 1
ATOM 792 C CA . LEU A 1 97 ? -6.773 -3.623 16.151 1.00 93.12 97 LEU A CA 1
ATOM 793 C C . LEU A 1 97 ? -5.509 -2.941 15.593 1.00 93.12 97 LEU A C 1
ATOM 795 O O . LEU A 1 97 ? -5.411 -2.864 14.365 1.00 93.12 97 LEU A O 1
ATOM 799 N N . PRO A 1 98 ? -4.553 -2.455 16.419 1.00 92.00 98 PRO A N 1
ATOM 800 C CA . PRO A 1 98 ? -3.305 -1.874 15.917 1.00 92.00 98 PRO A CA 1
ATOM 801 C C . PRO A 1 98 ? -2.567 -2.830 14.991 1.00 92.00 98 PRO A C 1
ATOM 803 O O . PRO A 1 98 ? -2.130 -2.427 13.920 1.00 92.00 98 PRO A O 1
ATOM 806 N N . GLN A 1 99 ? -2.466 -4.105 15.378 1.00 92.31 99 GLN A N 1
ATOM 807 C CA . GLN A 1 99 ? -1.702 -5.096 14.627 1.00 92.31 99 GLN A CA 1
ATOM 808 C C .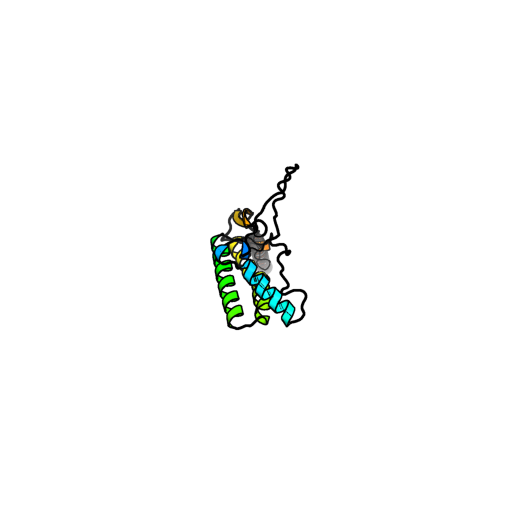 GLN A 1 99 ? -2.279 -5.309 13.224 1.00 92.31 99 GLN A C 1
ATOM 810 O O . GLN A 1 99 ? -1.538 -5.329 12.241 1.00 92.31 99 GLN A O 1
ATOM 815 N N . TYR A 1 100 ? -3.603 -5.433 13.121 1.00 93.06 100 TYR A N 1
ATOM 816 C CA . TYR A 1 100 ? -4.282 -5.546 11.838 1.00 93.06 100 TYR A CA 1
ATOM 817 C C . TYR A 1 100 ? -4.158 -4.264 11.006 1.00 93.06 100 TYR A C 1
ATOM 819 O O . TYR A 1 100 ? -3.877 -4.335 9.808 1.00 93.06 100 TYR A O 1
ATOM 827 N N . TRP A 1 101 ? -4.380 -3.103 11.625 1.00 91.75 101 TRP A N 1
ATOM 828 C CA . TRP A 1 101 ? -4.383 -1.826 10.917 1.00 91.75 101 TRP A CA 1
ATOM 829 C C . TRP A 1 101 ? -2.987 -1.474 10.397 1.00 91.75 101 TRP A C 1
ATOM 831 O O . TRP A 1 101 ? -2.840 -1.181 9.215 1.00 91.75 101 TRP A O 1
ATOM 841 N N . ASP A 1 102 ? -1.948 -1.614 11.219 1.00 91.75 102 ASP A N 1
ATOM 842 C CA . ASP A 1 102 ? -0.561 -1.375 10.809 1.00 91.75 102 ASP A CA 1
ATOM 843 C C . ASP A 1 102 ? -0.150 -2.327 9.673 1.00 91.75 102 ASP A C 1
ATOM 845 O O . ASP A 1 102 ? 0.387 -1.890 8.655 1.00 91.75 102 ASP A O 1
ATOM 849 N N . TRP A 1 103 ? -0.496 -3.617 9.775 1.00 93.38 103 TRP A N 1
ATOM 850 C CA . TRP A 1 103 ? -0.252 -4.589 8.704 1.00 93.38 103 TRP A CA 1
ATOM 851 C C . TRP A 1 103 ? -0.966 -4.228 7.391 1.00 93.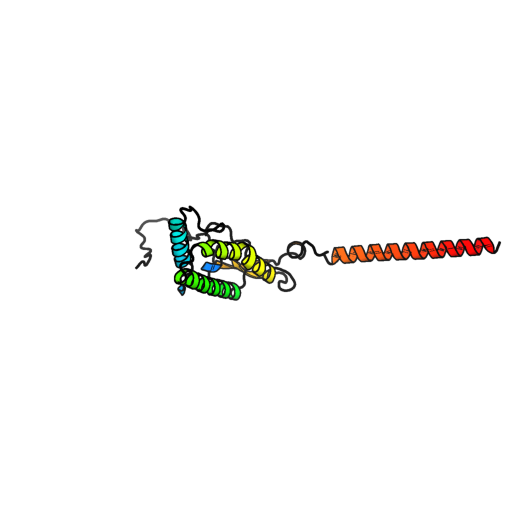38 103 TRP A C 1
ATOM 853 O O . TRP A 1 103 ? -0.407 -4.415 6.302 1.00 93.38 103 TRP A O 1
ATOM 863 N N . LEU A 1 104 ? -2.195 -3.707 7.473 1.00 91.75 104 LEU A N 1
ATOM 864 C CA . LEU A 1 104 ? -2.976 -3.317 6.302 1.00 91.75 104 LEU A CA 1
ATOM 865 C C . LEU A 1 104 ? -2.235 -2.252 5.485 1.00 91.75 104 LEU A C 1
ATOM 867 O O . LEU A 1 104 ? -2.135 -2.406 4.267 1.00 91.75 104 LEU A O 1
ATOM 871 N N . PHE A 1 105 ? -1.677 -1.227 6.134 1.00 87.69 105 PHE A N 1
ATOM 872 C CA . PHE A 1 105 ? -0.934 -0.160 5.452 1.00 87.69 105 PHE A CA 1
ATOM 873 C C . PHE A 1 105 ? 0.485 -0.561 5.074 1.00 87.69 105 PHE A C 1
ATOM 875 O O . PHE A 1 105 ? 0.889 -0.313 3.944 1.00 87.69 105 PHE A O 1
ATOM 882 N N . GLU A 1 106 ? 1.227 -1.221 5.961 1.00 89.44 106 GLU A N 1
ATOM 883 C CA . GLU A 1 106 ? 2.645 -1.521 5.720 1.00 89.44 106 GLU A CA 1
ATOM 884 C C . GLU A 1 106 ? 2.871 -2.639 4.710 1.00 89.44 106 GLU A C 1
ATOM 886 O O . GLU A 1 106 ? 3.898 -2.670 4.030 1.00 89.44 106 GLU A O 1
ATOM 891 N N . LYS A 1 107 ? 1.944 -3.596 4.639 1.00 90.25 107 LYS A N 1
ATOM 892 C CA . LYS A 1 107 ? 2.102 -4.782 3.798 1.00 90.25 107 LYS A CA 1
ATOM 893 C C . LYS A 1 107 ? 1.053 -4.814 2.710 1.00 90.25 107 LYS A C 1
ATOM 895 O O . LYS A 1 107 ? 1.393 -4.822 1.530 1.00 90.25 107 LYS A O 1
ATOM 900 N N . LYS A 1 108 ? -0.225 -4.841 3.089 1.00 90.62 108 LYS A N 1
ATOM 901 C CA . LYS A 1 108 ? -1.281 -5.218 2.145 1.00 90.62 108 LYS A CA 1
ATOM 902 C C . LYS A 1 108 ? -1.565 -4.143 1.099 1.00 90.62 108 LYS A C 1
ATOM 904 O O . LYS A 1 108 ? -1.718 -4.470 -0.076 1.00 90.62 108 LYS A O 1
ATOM 909 N N . LEU A 1 109 ? -1.637 -2.881 1.513 1.00 88.88 109 LEU A N 1
ATOM 910 C CA . LEU A 1 109 ? -1.884 -1.757 0.614 1.00 88.88 109 LEU A CA 1
ATOM 911 C C . LEU A 1 109 ? -0.684 -1.515 -0.306 1.00 88.88 109 LEU A C 1
ATOM 913 O O . LEU A 1 109 ? -0.878 -1.393 -1.511 1.00 88.88 109 LEU A O 1
ATOM 917 N N . VAL A 1 110 ? 0.543 -1.573 0.218 1.00 87.31 110 VAL A N 1
ATOM 918 C CA . VAL A 1 110 ? 1.770 -1.487 -0.596 1.00 87.31 110 VAL A CA 1
ATOM 919 C C . VAL A 1 110 ? 1.823 -2.600 -1.648 1.00 87.31 110 VAL A C 1
ATOM 921 O O . VAL A 1 110 ? 2.059 -2.326 -2.823 1.00 87.31 110 VAL A O 1
ATOM 924 N N . GLU A 1 111 ? 1.542 -3.848 -1.261 1.00 88.69 111 GLU A N 1
ATOM 925 C CA . GLU A 1 111 ? 1.513 -4.994 -2.181 1.00 88.69 111 GLU A CA 1
ATOM 926 C C . GLU A 1 111 ? 0.510 -4.777 -3.324 1.00 88.69 111 GLU A C 1
ATOM 928 O O . GLU A 1 111 ? 0.814 -5.030 -4.490 1.00 88.69 111 GLU A O 1
ATOM 933 N N . TYR A 1 112 ? -0.683 -4.275 -3.009 1.00 87.56 112 TYR A N 1
ATOM 934 C CA . TYR A 1 112 ? -1.696 -3.984 -4.017 1.00 87.56 112 TYR A CA 1
ATOM 935 C C . TYR A 1 112 ? -1.320 -2.807 -4.918 1.00 87.56 112 TYR A C 1
ATOM 937 O O . TYR A 1 112 ? -1.556 -2.895 -6.122 1.00 87.56 112 TYR A O 1
ATOM 945 N N . THR A 1 113 ? -0.707 -1.750 -4.381 1.00 88.44 113 THR A N 1
ATOM 946 C CA . THR A 1 113 ? -0.202 -0.635 -5.192 1.00 88.44 113 THR A CA 1
ATOM 947 C C . THR A 1 113 ? 0.844 -1.143 -6.180 1.00 88.44 113 THR A C 1
ATOM 949 O O . THR A 1 113 ? 0.738 -0.868 -7.372 1.00 88.44 113 THR A O 1
ATOM 952 N N . HIS A 1 114 ? 1.793 -1.970 -5.725 1.00 88.31 114 HIS A N 1
ATOM 953 C CA . HIS A 1 114 ? 2.768 -2.616 -6.607 1.00 88.31 114 HIS A CA 1
ATOM 954 C C . HIS A 1 114 ? 2.086 -3.459 -7.694 1.00 88.31 114 HIS A C 1
ATOM 956 O O . HIS A 1 114 ? 2.442 -3.355 -8.861 1.00 88.31 114 HIS A O 1
ATOM 962 N N . GLN A 1 115 ? 1.071 -4.259 -7.358 1.00 88.19 115 GLN A N 1
ATOM 963 C CA . GLN A 1 115 ? 0.354 -5.074 -8.351 1.00 88.19 115 GLN A CA 1
ATOM 964 C C . GLN A 1 115 ? -0.350 -4.242 -9.435 1.00 88.19 115 GLN A C 1
ATOM 966 O O . GLN A 1 115 ? -0.518 -4.732 -10.554 1.00 88.19 115 GLN A O 1
ATOM 971 N N . VAL A 1 116 ? -0.777 -3.019 -9.104 1.00 88.50 116 VAL A N 1
ATOM 972 C CA . VAL A 1 116 ? -1.511 -2.126 -10.010 1.00 88.50 116 VAL A CA 1
ATOM 973 C C . VAL A 1 116 ? -0.574 -1.234 -10.820 1.00 88.50 116 VAL A C 1
ATOM 975 O O . VAL A 1 116 ? -0.798 -1.081 -12.016 1.00 88.50 116 VAL A O 1
ATOM 978 N N . LEU A 1 117 ? 0.452 -0.651 -10.194 1.00 89.25 117 LEU A N 1
ATOM 979 C CA . LEU A 1 117 ? 1.333 0.339 -10.823 1.00 89.25 117 LEU A CA 1
ATOM 980 C C . LEU A 1 117 ? 2.558 -0.267 -11.509 1.00 89.25 117 LEU A C 1
ATOM 982 O O . LEU A 1 117 ? 3.159 0.400 -12.351 1.00 89.25 117 LEU A O 1
ATOM 986 N N . CYS A 1 118 ? 2.931 -1.507 -11.188 1.00 88.94 118 CYS A N 1
ATOM 987 C CA . CYS A 1 118 ? 4.103 -2.138 -11.780 1.00 88.94 118 CYS A CA 1
ATOM 988 C C . CYS A 1 118 ? 3.802 -2.852 -13.109 1.00 88.94 118 CYS A C 1
ATOM 990 O O . CYS A 1 118 ? 2.706 -3.390 -13.322 1.00 88.94 118 CYS A O 1
ATOM 992 N N . PRO A 1 119 ? 4.790 -2.916 -14.018 1.00 85.56 119 PRO A N 1
ATOM 993 C CA . PRO A 1 119 ? 4.714 -3.766 -15.201 1.00 85.56 119 PRO A CA 1
ATOM 994 C C . PRO A 1 119 ? 4.693 -5.258 -14.805 1.00 85.56 119 PRO A C 1
ATOM 996 O O . PRO A 1 119 ? 5.291 -5.628 -13.795 1.00 85.56 119 PRO A O 1
ATOM 999 N N . PRO A 1 120 ? 4.042 -6.144 -15.587 1.00 83.81 120 PRO A N 1
ATOM 1000 C CA . PRO A 1 120 ? 3.428 -5.898 -16.897 1.00 83.81 120 PRO A CA 1
ATOM 1001 C C . PRO A 1 120 ? 1.972 -5.404 -16.844 1.00 83.81 120 PRO A C 1
ATOM 1003 O O . PRO A 1 120 ? 1.397 -5.144 -17.904 1.00 83.81 120 PRO A O 1
ATOM 1006 N N . THR A 1 121 ? 1.374 -5.314 -15.649 1.00 84.50 121 THR A N 1
ATOM 1007 C CA . THR A 1 121 ? -0.036 -4.942 -15.445 1.00 84.50 121 THR A CA 1
ATOM 1008 C C . THR A 1 121 ? -0.305 -3.505 -15.881 1.00 84.50 121 THR A C 1
ATOM 1010 O O . THR A 1 121 ? -1.287 -3.240 -16.572 1.00 84.50 121 THR A O 1
ATOM 1013 N N . CYS A 1 122 ? 0.589 -2.585 -15.519 1.00 85.88 122 CYS A N 1
ATOM 1014 C CA . CYS A 1 122 ? 0.493 -1.179 -15.884 1.00 85.88 122 CYS A CA 1
ATOM 1015 C C . CYS A 1 122 ? 1.280 -0.890 -17.172 1.00 85.88 122 CYS A C 1
ATOM 1017 O O . CYS A 1 122 ? 2.452 -1.256 -17.281 1.00 85.88 122 CYS A O 1
ATOM 1019 N N . ARG A 1 123 ? 0.651 -0.224 -18.152 1.00 85.56 123 ARG A N 1
ATOM 1020 C CA . ARG A 1 123 ? 1.301 0.238 -19.392 1.00 85.56 123 ARG A CA 1
ATOM 1021 C C . ARG A 1 123 ? 0.963 1.706 -19.652 1.00 85.56 123 ARG A C 1
ATOM 1023 O O . ARG A 1 123 ? -0.142 2.023 -20.086 1.00 85.56 123 ARG A O 1
ATOM 1030 N N . GLY A 1 124 ? 1.916 2.597 -19.387 1.00 86.75 124 GLY A N 1
ATOM 1031 C CA . GLY A 1 124 ? 1.746 4.046 -19.517 1.00 86.75 124 GLY A CA 1
ATOM 1032 C C . GLY A 1 124 ? 1.034 4.659 -18.315 1.00 86.75 124 GLY A C 1
ATOM 1033 O O . GLY A 1 124 ? 1.682 5.261 -17.470 1.00 86.75 124 GLY A O 1
ATOM 1034 N N . PHE A 1 125 ? -0.282 4.469 -18.212 1.00 88.31 125 PHE A N 1
ATOM 1035 C CA . PHE A 1 125 ? -1.076 5.017 -17.113 1.00 88.31 125 PHE A CA 1
ATOM 1036 C C . PHE A 1 125 ? -2.240 4.111 -16.728 1.00 88.31 125 PHE A C 1
ATOM 1038 O O . PHE A 1 125 ? -2.735 3.316 -17.529 1.00 88.31 125 PHE A O 1
ATOM 1045 N N . VAL A 1 126 ? -2.741 4.296 -15.511 1.00 88.56 126 VAL A N 1
ATOM 1046 C CA . VAL A 1 126 ? -3.902 3.586 -14.983 1.00 88.56 126 VAL A CA 1
ATOM 1047 C C . VAL A 1 126 ? -4.848 4.555 -14.276 1.00 88.56 126 VAL A C 1
ATOM 1049 O O . VAL A 1 126 ? -4.438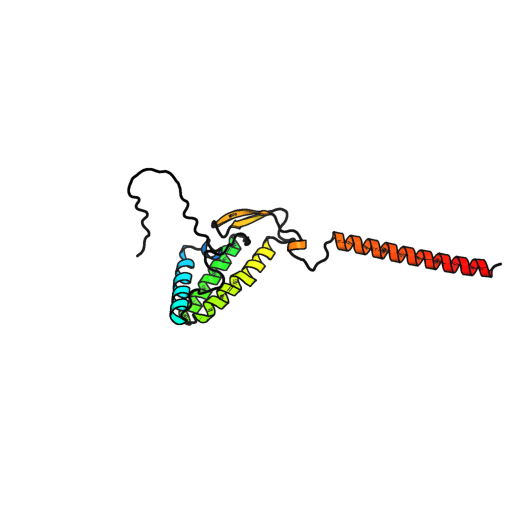 5.584 -13.747 1.00 88.56 126 VAL A O 1
ATOM 1052 N N . ARG A 1 127 ? -6.151 4.252 -14.301 1.00 88.00 127 ARG A N 1
ATOM 1053 C CA . ARG A 1 127 ? -7.149 4.988 -13.516 1.00 88.00 127 ARG A CA 1
ATOM 1054 C C . ARG A 1 127 ? -7.283 4.336 -12.149 1.00 88.00 127 ARG A C 1
ATOM 1056 O O . ARG A 1 127 ? -7.751 3.196 -12.052 1.00 88.00 127 ARG A O 1
ATOM 1063 N N . THR A 1 128 ? -6.891 5.065 -11.120 1.00 87.75 128 THR A N 1
ATOM 1064 C CA . THR A 1 128 ? -6.937 4.636 -9.724 1.00 87.75 128 THR A CA 1
ATOM 1065 C C . THR A 1 128 ? -7.829 5.572 -8.923 1.00 87.75 128 THR A C 1
ATOM 1067 O O . THR A 1 128 ? -8.268 6.613 -9.406 1.00 87.75 128 THR A O 1
ATOM 1070 N N . VAL A 1 129 ? -8.180 5.165 -7.712 1.00 84.69 129 VAL A N 1
ATOM 1071 C CA . VAL A 1 129 ? -8.845 6.033 -6.743 1.00 84.69 129 VAL A CA 1
ATOM 1072 C C . VAL A 1 129 ? -7.764 6.662 -5.876 1.00 84.69 129 VAL A C 1
ATOM 1074 O O . VAL A 1 129 ? -7.004 5.930 -5.245 1.00 84.69 129 VAL A O 1
ATOM 1077 N N . ASN A 1 130 ? -7.715 7.991 -5.850 1.00 82.38 130 ASN A N 1
ATOM 1078 C CA . ASN A 1 130 ? -6.927 8.745 -4.890 1.00 82.38 130 ASN A CA 1
ATOM 1079 C C . ASN A 1 130 ? -7.570 8.574 -3.513 1.00 82.38 130 ASN A C 1
ATOM 1081 O O . ASN A 1 130 ? -8.767 8.805 -3.329 1.00 82.38 130 ASN A O 1
ATOM 1085 N N . CYS A 1 131 ? -6.782 8.104 -2.556 1.00 79.75 131 CYS A N 1
ATOM 1086 C CA . CYS A 1 131 ? -7.273 7.749 -1.237 1.00 79.75 131 CYS A CA 1
ATOM 1087 C C . CYS A 1 131 ? -7.616 8.959 -0.372 1.00 79.75 131 CYS A C 1
ATOM 1089 O O . CYS A 1 131 ? -8.576 8.896 0.393 1.00 79.75 131 CYS A O 1
ATOM 1091 N N . THR A 1 132 ? -6.894 10.059 -0.557 1.00 79.19 132 THR A N 1
ATOM 1092 C CA . THR A 1 132 ? -7.081 11.314 0.167 1.00 79.19 132 THR A CA 1
ATOM 1093 C C . THR A 1 132 ? -8.375 12.000 -0.265 1.00 79.19 132 THR A C 1
ATOM 1095 O O . THR A 1 132 ? -9.195 12.385 0.570 1.00 79.19 132 THR A O 1
ATOM 1098 N N . THR A 1 133 ? -8.606 12.110 -1.577 1.00 78.69 133 THR A N 1
ATOM 1099 C CA . THR A 1 133 ? -9.781 12.804 -2.138 1.00 78.69 133 THR A CA 1
ATOM 1100 C C . THR A 1 133 ? -10.979 11.878 -2.367 1.00 78.69 133 THR A C 1
ATOM 1102 O O . THR A 1 133 ? -12.106 12.348 -2.548 1.00 78.69 133 THR A O 1
ATOM 1105 N N . CYS A 1 134 ? -10.764 10.558 -2.353 1.00 82.06 134 CYS A N 1
ATOM 1106 C CA . CYS A 1 134 ? -11.712 9.534 -2.798 1.00 82.06 134 CYS A CA 1
ATOM 1107 C C . CYS A 1 134 ? -12.212 9.742 -4.239 1.00 82.06 134 CYS A C 1
ATOM 1109 O O . CYS A 1 134 ? -13.307 9.290 -4.592 1.00 82.06 134 CYS A O 1
ATOM 1111 N N . GLN A 1 135 ? -11.432 10.434 -5.075 1.00 84.12 135 GLN A N 1
ATOM 1112 C CA . GLN A 1 135 ? -11.753 10.691 -6.477 1.00 84.12 135 GLN A CA 1
ATOM 1113 C C . GLN A 1 135 ? -10.959 9.774 -7.402 1.00 84.12 135 GLN A C 1
ATOM 1115 O O . GLN A 1 135 ? -9.935 9.210 -7.027 1.00 84.12 135 GLN A O 1
ATOM 1120 N N . ARG A 1 136 ? -11.459 9.580 -8.625 1.00 85.50 136 ARG A N 1
ATOM 1121 C CA . ARG A 1 136 ? -10.743 8.795 -9.632 1.00 85.50 136 ARG A CA 1
ATOM 1122 C C . ARG A 1 136 ? -9.728 9.682 -10.326 1.00 85.50 136 ARG A C 1
ATOM 1124 O O . ARG A 1 136 ? -10.109 10.661 -10.960 1.00 85.50 136 ARG A O 1
ATOM 1131 N N . GLU A 1 137 ? -8.472 9.283 -10.267 1.00 87.75 137 GLU A N 1
ATOM 1132 C CA . GLU A 1 137 ? -7.355 10.007 -10.852 1.00 87.75 137 GLU A CA 1
ATOM 1133 C C . GLU A 1 137 ? -6.580 9.104 -11.808 1.00 87.75 137 GLU A C 1
ATOM 1135 O O . GLU A 1 137 ? -6.635 7.871 -11.753 1.00 87.75 137 GLU A O 1
ATOM 1140 N N . LYS A 1 138 ? -5.915 9.738 -12.769 1.00 88.06 138 LYS A N 1
ATOM 1141 C CA . LYS A 1 138 ? -5.046 9.053 -13.715 1.00 88.06 138 LYS A CA 1
ATOM 1142 C C . LYS A 1 138 ? -3.627 9.148 -13.174 1.00 88.06 138 LYS A C 1
ATOM 1144 O O . LYS A 1 138 ? -3.105 10.248 -13.050 1.00 88.06 138 LYS A O 1
ATOM 1149 N N . VAL A 1 139 ? -3.037 7.997 -12.882 1.00 87.56 139 VAL A N 1
ATOM 1150 C CA . VAL A 1 139 ? -1.686 7.885 -12.334 1.00 87.56 139 VAL A CA 1
ATOM 1151 C C . VAL A 1 139 ? -0.811 7.168 -13.351 1.00 87.56 139 VAL A C 1
ATOM 1153 O O . VAL A 1 139 ? -1.225 6.162 -13.938 1.00 87.56 139 VAL A O 1
ATOM 1156 N N . ASP A 1 140 ? 0.381 7.706 -13.584 1.00 89.31 140 ASP A N 1
ATOM 1157 C CA . ASP A 1 140 ? 1.363 7.086 -14.465 1.00 89.31 140 ASP A CA 1
ATOM 1158 C C . ASP A 1 140 ? 1.965 5.837 -13.812 1.00 89.31 140 ASP A C 1
ATOM 1160 O O . ASP A 1 140 ? 2.114 5.737 -12.591 1.00 89.31 140 ASP A O 1
ATOM 1164 N N . CYS A 1 141 ? 2.276 4.848 -14.643 1.00 89.62 141 CYS A N 1
ATOM 1165 C CA . CYS A 1 141 ? 2.859 3.598 -14.180 1.00 89.62 141 CYS A CA 1
ATOM 1166 C C . CYS A 1 141 ? 4.241 3.828 -13.568 1.00 89.62 141 CYS A C 1
ATOM 1168 O O . CYS A 1 141 ? 4.996 4.694 -14.008 1.00 89.62 141 CYS A O 1
ATOM 1170 N N . TRP A 1 142 ? 4.599 3.011 -12.580 1.00 89.38 142 TRP A N 1
ATOM 1171 C CA . TRP A 1 142 ? 5.937 3.061 -12.006 1.00 89.38 142 TRP A CA 1
ATOM 1172 C C . TRP A 1 142 ? 6.967 2.421 -12.932 1.00 89.38 142 TRP A C 1
ATOM 1174 O O . TRP A 1 142 ? 6.712 1.401 -13.578 1.00 89.38 142 TRP A O 1
ATOM 1184 N N . ASP A 1 143 ? 8.168 2.995 -12.927 1.00 85.38 143 ASP A N 1
ATOM 1185 C CA . ASP A 1 143 ? 9.303 2.448 -13.657 1.00 85.38 143 ASP A CA 1
ATOM 1186 C C . ASP A 1 143 ? 9.716 1.077 -13.117 1.00 85.38 143 ASP A C 1
ATOM 1188 O O . ASP A 1 143 ? 9.648 0.793 -11.915 1.00 85.38 143 ASP A O 1
ATOM 1192 N N . PHE A 1 144 ? 10.249 0.236 -14.007 1.00 83.31 144 PHE A N 1
ATOM 1193 C CA . PHE A 1 144 ? 10.690 -1.119 -13.667 1.00 83.31 144 PHE A CA 1
ATOM 1194 C C . PHE A 1 144 ? 11.679 -1.139 -12.491 1.00 83.31 144 PHE A C 1
ATOM 1196 O O . PHE A 1 144 ? 11.564 -1.987 -11.609 1.00 83.31 144 PHE A O 1
ATOM 1203 N N . LYS A 1 145 ? 12.595 -0.163 -12.430 1.00 81.94 145 LYS A N 1
ATOM 1204 C CA . LYS A 1 145 ? 13.595 -0.037 -11.358 1.00 81.94 145 LYS A CA 1
ATOM 1205 C C . LYS A 1 145 ? 12.975 0.274 -9.992 1.00 81.94 145 LYS A C 1
ATOM 1207 O O . LYS A 1 145 ? 13.466 -0.217 -8.981 1.00 81.94 145 LYS A O 1
ATOM 1212 N N . ARG A 1 146 ? 11.884 1.051 -9.954 1.00 85.38 146 ARG A N 1
ATOM 1213 C CA . ARG A 1 146 ? 11.133 1.331 -8.717 1.00 85.38 146 ARG A CA 1
ATOM 1214 C C . ARG A 1 146 ? 10.403 0.081 -8.223 1.00 85.38 146 ARG A C 1
ATOM 1216 O O . ARG A 1 146 ? 10.335 -0.160 -7.024 1.00 85.38 146 ARG A O 1
ATOM 1223 N N . CYS A 1 147 ? 9.880 -0.722 -9.145 1.00 86.38 147 CYS A N 1
ATOM 1224 C CA . CYS A 1 147 ? 9.145 -1.945 -8.829 1.00 86.38 147 CYS A CA 1
ATOM 1225 C C . CYS A 1 147 ? 10.036 -3.131 -8.449 1.00 86.38 147 CYS A C 1
ATOM 1227 O O . CYS A 1 147 ? 9.655 -3.929 -7.593 1.00 86.38 147 CYS A O 1
ATOM 1229 N N . TYR A 1 148 ? 11.200 -3.255 -9.088 1.00 85.44 148 TYR A N 1
ATOM 1230 C CA . TYR A 1 148 ? 12.105 -4.392 -8.949 1.00 85.44 148 TYR A CA 1
ATOM 1231 C C . TYR A 1 148 ? 13.554 -3.907 -8.788 1.00 85.44 148 TYR A C 1
ATOM 1233 O O . TYR A 1 148 ? 14.348 -4.051 -9.716 1.00 85.44 148 TYR A O 1
ATOM 1241 N N . PRO A 1 149 ? 13.923 -3.344 -7.622 1.00 81.38 149 PRO A N 1
ATOM 1242 C CA . PRO A 1 149 ? 15.250 -2.757 -7.421 1.00 81.38 149 PRO A CA 1
ATOM 1243 C C . PRO A 1 149 ? 16.389 -3.784 -7.508 1.00 81.38 149 PRO A C 1
ATOM 1245 O O . PRO A 1 149 ? 17.493 -3.438 -7.909 1.00 81.38 149 PRO A O 1
ATOM 1248 N N . GLU A 1 150 ? 16.124 -5.046 -7.160 1.00 80.38 150 GLU A N 1
ATOM 1249 C CA . GLU A 1 150 ? 17.112 -6.136 -7.209 1.00 80.38 150 GLU A CA 1
ATOM 1250 C C . GLU A 1 150 ? 17.246 -6.779 -8.594 1.00 80.38 150 GLU A C 1
ATOM 1252 O O . GLU A 1 150 ? 18.179 -7.543 -8.840 1.00 80.38 150 GLU A O 1
ATOM 1257 N N . LYS A 1 151 ? 16.306 -6.517 -9.509 1.00 75.62 151 LYS A N 1
ATOM 1258 C CA . LYS A 1 151 ? 16.367 -7.094 -10.850 1.00 75.62 151 LYS A CA 1
ATOM 1259 C C . LYS A 1 151 ? 17.142 -6.165 -11.762 1.00 75.62 151 LYS A C 1
ATOM 1261 O O . LYS A 1 151 ? 16.785 -4.998 -11.901 1.00 75.62 151 LYS A O 1
ATOM 1266 N N . LEU A 1 152 ? 18.148 -6.719 -12.438 1.00 69.38 152 LEU A N 1
ATOM 1267 C CA . LEU A 1 152 ? 18.799 -6.020 -13.536 1.00 69.38 152 LEU A CA 1
ATOM 1268 C C . LEU A 1 152 ? 17.748 -5.627 -14.570 1.00 69.38 152 LEU A C 1
ATOM 1270 O O . LEU A 1 152 ? 16.923 -6.442 -14.997 1.00 69.38 152 LEU A O 1
ATOM 1274 N N . SER A 1 153 ? 17.788 -4.361 -14.961 1.00 72.62 153 SER A N 1
ATOM 1275 C CA . SER A 1 153 ? 16.993 -3.887 -16.079 1.00 72.62 153 SER A CA 1
ATOM 1276 C C . SER A 1 153 ? 17.404 -4.627 -17.354 1.00 72.62 153 SER A C 1
ATOM 1278 O O . SER A 1 153 ? 18.547 -5.059 -17.512 1.00 72.62 153 SER A O 1
ATOM 1280 N N . LEU A 1 154 ? 16.472 -4.747 -18.300 1.00 73.19 154 LEU A N 1
ATOM 1281 C CA . LEU A 1 154 ? 16.727 -5.403 -19.585 1.00 73.19 154 LEU A CA 1
ATOM 1282 C C . LEU A 1 154 ? 17.948 -4.797 -20.304 1.00 73.19 154 LEU A C 1
ATOM 1284 O O . LEU A 1 154 ? 18.738 -5.515 -20.909 1.00 73.19 154 LEU A O 1
ATOM 1288 N N . GLN A 1 155 ? 18.136 -3.483 -20.174 1.00 76.56 155 GLN A N 1
ATOM 1289 C CA . GLN A 1 155 ? 19.271 -2.758 -20.735 1.00 76.56 155 GLN A CA 1
ATOM 1290 C C . GLN A 1 155 ? 20.600 -3.121 -20.051 1.00 76.56 155 GLN A C 1
ATOM 1292 O O . GLN A 1 155 ? 21.593 -3.350 -20.739 1.00 76.56 155 GLN A O 1
ATOM 1297 N N . GLU A 1 156 ? 20.623 -3.235 -18.721 1.00 79.25 156 GLU A N 1
ATOM 1298 C CA . GLU A 1 156 ? 21.808 -3.689 -17.975 1.00 79.25 156 GLU A CA 1
ATOM 1299 C C . GLU A 1 156 ? 22.156 -5.147 -18.309 1.00 79.25 156 GLU A C 1
ATOM 1301 O O . GLU A 1 156 ? 23.329 -5.480 -18.474 1.00 79.25 156 GLU A O 1
ATOM 1306 N N . SER A 1 157 ? 21.152 -6.015 -18.481 1.00 83.12 157 SER A N 1
ATOM 1307 C CA . SER A 1 157 ? 21.370 -7.399 -18.917 1.00 83.12 157 SER A CA 1
ATOM 1308 C C . SER A 1 157 ? 21.963 -7.477 -20.325 1.00 83.12 157 SER A C 1
ATOM 1310 O O . SER A 1 157 ? 22.912 -8.227 -20.543 1.00 83.12 157 SER A O 1
ATOM 1312 N N . VAL A 1 158 ? 21.452 -6.686 -21.277 1.00 87.06 158 VAL A N 1
ATOM 1313 C CA . VAL A 1 158 ? 22.004 -6.616 -22.643 1.00 87.06 158 VAL A CA 1
ATOM 1314 C C . VAL A 1 158 ? 23.454 -6.135 -22.617 1.00 87.06 158 VAL A C 1
ATOM 1316 O O . VAL A 1 158 ? 24.304 -6.729 -23.275 1.00 87.06 158 VAL A O 1
ATOM 1319 N N . TYR A 1 159 ? 23.758 -5.108 -21.821 1.00 91.31 159 TYR A N 1
ATOM 1320 C CA . TYR A 1 159 ? 25.118 -4.591 -21.692 1.00 91.31 159 TYR A CA 1
ATOM 1321 C C . TYR A 1 159 ? 26.094 -5.646 -21.149 1.00 91.31 159 TYR A C 1
ATOM 1323 O O . TYR A 1 159 ? 27.168 -5.844 -21.718 1.00 91.31 159 TYR A O 1
ATOM 1331 N N . LEU A 1 160 ? 25.704 -6.391 -20.107 1.00 90.81 160 LEU A N 1
ATOM 1332 C CA . LEU A 1 160 ? 26.519 -7.491 -19.580 1.00 90.81 160 LEU A CA 1
ATOM 1333 C C . LEU A 1 160 ? 26.737 -8.610 -20.604 1.00 90.81 160 LEU A C 1
ATOM 1335 O O . LEU A 1 160 ? 27.855 -9.107 -20.726 1.00 90.81 160 LEU A O 1
ATOM 1339 N N . LEU A 1 161 ? 25.704 -8.989 -21.359 1.00 93.12 161 LEU A N 1
ATOM 1340 C CA . LEU A 1 161 ? 25.826 -10.016 -22.397 1.00 93.12 161 LEU A CA 1
ATOM 1341 C C . LEU A 1 161 ? 26.794 -9.593 -23.505 1.00 93.12 161 LEU A C 1
ATOM 1343 O O . LEU A 1 161 ? 27.602 -10.407 -23.951 1.00 93.12 161 LEU A O 1
ATOM 1347 N N . ILE A 1 162 ? 26.758 -8.322 -23.911 1.00 94.75 162 ILE A N 1
ATOM 1348 C CA . ILE A 1 162 ? 27.703 -7.774 -24.891 1.00 94.75 162 ILE A CA 1
ATOM 1349 C C . ILE A 1 162 ? 29.132 -7.856 -24.349 1.00 94.75 162 ILE A C 1
ATOM 1351 O O . ILE A 1 162 ? 30.014 -8.346 -25.050 1.00 94.75 162 ILE A O 1
ATOM 1355 N N . ILE A 1 163 ? 29.364 -7.441 -23.100 1.00 95.06 163 ILE A N 1
ATOM 1356 C CA . ILE A 1 163 ? 30.697 -7.506 -22.481 1.00 95.06 163 ILE A CA 1
ATOM 1357 C C . ILE A 1 163 ? 31.218 -8.943 -22.448 1.00 95.06 163 ILE A C 1
ATOM 1359 O O . ILE A 1 163 ? 32.352 -9.192 -22.857 1.00 95.06 163 ILE A O 1
ATOM 1363 N N . ILE A 1 164 ? 30.395 -9.891 -21.995 1.00 95.75 164 ILE A N 1
ATOM 1364 C CA . ILE A 1 164 ? 30.776 -11.306 -21.924 1.00 95.75 164 ILE A CA 1
ATOM 1365 C C . ILE A 1 164 ? 31.088 -11.838 -23.326 1.00 95.75 164 ILE A C 1
ATOM 1367 O O . ILE A 1 164 ? 32.111 -12.488 -23.520 1.00 95.75 164 ILE A O 1
ATOM 1371 N N . SER A 1 165 ? 30.261 -11.508 -24.321 1.00 95.44 165 SER A N 1
ATOM 1372 C CA . SER A 1 165 ? 30.483 -11.919 -25.708 1.00 95.44 165 SER A CA 1
ATOM 1373 C C . SER A 1 165 ? 31.801 -11.380 -26.270 1.00 95.44 165 SER A C 1
ATOM 1375 O O . SER A 1 165 ? 32.535 -12.122 -26.920 1.00 95.44 165 SER A O 1
ATOM 1377 N N . VAL A 1 166 ? 32.118 -10.105 -26.024 1.00 96.69 166 VAL A N 1
ATOM 1378 C CA . VAL A 1 166 ? 33.374 -9.484 -26.473 1.00 96.69 166 VAL A CA 1
ATOM 1379 C C . VAL A 1 166 ? 34.573 -10.126 -25.778 1.00 96.69 166 VAL A C 1
ATOM 1381 O O . VAL A 1 166 ? 35.563 -10.433 -26.438 1.00 96.69 166 VAL A O 1
ATOM 1384 N N . ALA A 1 167 ? 34.475 -10.388 -24.473 1.00 96.19 167 ALA A N 1
ATOM 1385 C CA . ALA A 1 167 ? 35.528 -11.058 -23.720 1.00 96.19 167 ALA A CA 1
ATOM 1386 C C . ALA A 1 167 ? 35.786 -12.477 -24.250 1.00 96.19 167 ALA A C 1
ATOM 1388 O O . ALA A 1 167 ? 36.932 -12.827 -24.523 1.00 96.19 167 ALA A O 1
ATOM 1389 N N . CYS A 1 168 ? 34.736 -13.274 -24.475 1.00 95.88 168 CYS A N 1
ATOM 1390 C CA . CYS A 1 168 ? 34.862 -14.612 -25.056 1.00 95.88 168 CYS A CA 1
ATOM 1391 C C . CYS A 1 168 ? 35.498 -14.574 -26.450 1.00 95.88 168 CYS A C 1
ATOM 1393 O O . CYS A 1 168 ? 36.364 -15.394 -26.750 1.00 95.88 168 CYS A O 1
ATOM 1395 N N . PHE A 1 169 ? 35.105 -13.609 -27.285 1.00 95.88 169 PHE A N 1
ATOM 1396 C CA . PHE A 1 169 ? 35.675 -13.459 -28.620 1.00 95.88 169 PHE A CA 1
ATOM 1397 C C . PHE A 1 169 ? 37.162 -13.086 -28.566 1.00 95.88 169 PHE A C 1
ATOM 1399 O O . PHE A 1 169 ? 37.966 -13.694 -29.264 1.00 95.88 169 PHE A O 1
ATOM 1406 N N . ALA A 1 170 ? 37.547 -12.145 -27.699 1.00 95.12 170 ALA A N 1
ATOM 1407 C CA . ALA A 1 170 ? 38.940 -11.736 -27.518 1.00 95.12 170 ALA A CA 1
ATOM 1408 C C . ALA A 1 170 ? 39.826 -12.866 -26.968 1.00 95.12 170 ALA A C 1
ATOM 1410 O O . ALA A 1 170 ? 40.968 -13.024 -27.394 1.00 95.12 170 ALA A O 1
ATOM 1411 N N . ILE A 1 171 ? 39.299 -13.675 -26.045 1.00 95.12 171 ILE A N 1
ATOM 1412 C CA . ILE A 1 171 ? 40.008 -14.855 -25.535 1.00 95.12 171 ILE A CA 1
ATOM 1413 C C . ILE A 1 171 ? 40.193 -15.874 -26.664 1.00 95.12 171 ILE A C 1
ATOM 1415 O O . ILE A 1 171 ? 41.303 -16.355 -26.870 1.00 95.12 171 ILE A O 1
ATOM 1419 N N . GLY A 1 172 ? 39.138 -16.157 -27.435 1.00 93.81 172 GLY A N 1
ATOM 1420 C CA . GLY A 1 172 ? 39.202 -17.093 -28.557 1.00 93.81 172 GLY A CA 1
ATOM 1421 C C . GLY A 1 172 ? 40.203 -16.670 -29.635 1.00 93.81 172 GLY A C 1
ATOM 1422 O O . GLY A 1 172 ? 40.990 -17.495 -30.099 1.00 93.81 172 GLY A O 1
ATOM 1423 N N . THR A 1 173 ? 40.233 -15.385 -30.001 1.00 93.62 173 THR A N 1
ATOM 1424 C CA . THR A 1 173 ? 41.217 -14.875 -30.968 1.00 93.62 173 THR A CA 1
ATOM 1425 C C . THR A 1 173 ? 42.634 -14.950 -30.415 1.00 93.62 173 THR A C 1
ATOM 1427 O O . THR A 1 173 ? 43.531 -15.390 -31.129 1.00 93.62 173 THR A O 1
ATOM 1430 N N . PHE A 1 174 ? 42.852 -14.588 -29.148 1.00 92.94 174 PHE A N 1
ATOM 1431 C CA . PHE A 1 174 ? 44.168 -14.683 -28.521 1.00 92.94 174 PHE A CA 1
ATOM 1432 C C . PHE A 1 174 ? 44.688 -16.127 -28.483 1.00 92.94 174 PHE A C 1
ATOM 1434 O O . PHE A 1 174 ? 45.832 -16.370 -28.871 1.00 92.94 174 PHE A O 1
ATOM 1441 N N . SER A 1 175 ? 43.843 -17.087 -28.095 1.00 91.56 175 SER A N 1
ATOM 1442 C CA . SER A 1 175 ? 44.180 -18.514 -28.128 1.00 91.56 175 SER A CA 1
ATOM 1443 C C . SER A 1 175 ? 44.577 -18.956 -29.538 1.00 91.56 175 SER A C 1
ATOM 1445 O O . SER A 1 175 ? 45.663 -19.507 -29.716 1.00 91.56 175 SER A O 1
ATOM 1447 N N . PHE A 1 176 ? 43.775 -18.609 -30.549 1.00 91.31 176 PHE A N 1
ATOM 1448 C CA . PHE A 1 176 ? 44.065 -18.933 -31.947 1.00 91.31 176 PHE A CA 1
ATOM 1449 C C . PHE A 1 176 ? 45.406 -18.354 -32.427 1.00 91.31 176 PHE A C 1
ATOM 1451 O O . PHE A 1 176 ? 46.218 -19.063 -33.019 1.00 91.31 176 PHE A O 1
ATOM 1458 N N . PHE A 1 177 ? 45.679 -17.076 -32.140 1.00 90.94 177 PHE A N 1
ATOM 1459 C CA . PHE A 1 177 ? 46.947 -16.445 -32.514 1.00 90.94 177 PHE A CA 1
ATOM 1460 C C . PHE A 1 177 ? 48.146 -17.086 -31.812 1.00 90.94 177 PHE A C 1
ATOM 1462 O O . PHE A 1 177 ? 49.200 -17.248 -32.431 1.00 90.94 177 PHE A O 1
ATOM 1469 N N . SER A 1 178 ? 47.999 -17.459 -30.538 1.00 88.81 178 SER A N 1
ATOM 1470 C CA . SER A 1 178 ? 49.075 -18.097 -29.780 1.00 88.81 178 SER A CA 1
ATOM 1471 C C . SER A 1 178 ? 49.441 -19.478 -30.337 1.00 88.81 178 SER A C 1
ATOM 1473 O O . SER A 1 178 ? 50.627 -19.774 -30.490 1.00 88.81 178 SER A O 1
ATOM 1475 N N . GLU A 1 179 ? 48.446 -20.281 -30.728 1.00 87.69 179 GLU A N 1
ATOM 1476 C CA . GLU A 1 179 ? 48.657 -21.589 -31.357 1.00 87.69 179 GLU A CA 1
ATOM 1477 C C . GLU A 1 179 ? 49.278 -21.452 -32.750 1.00 87.69 179 GLU A C 1
ATOM 1479 O O . GLU A 1 179 ? 50.273 -22.113 -33.052 1.00 87.69 179 GLU A O 1
ATOM 1484 N N . TYR A 1 180 ? 48.758 -20.539 -33.577 1.00 89.44 180 TYR A N 1
ATOM 1485 C CA . TYR A 1 180 ? 49.304 -20.272 -34.908 1.00 89.44 180 TYR A CA 1
ATOM 1486 C C . TYR A 1 180 ? 50.783 -19.861 -34.851 1.00 89.44 180 TYR A C 1
ATOM 1488 O O . TYR A 1 180 ? 51.611 -20.368 -35.609 1.00 89.44 180 TYR A O 1
ATOM 1496 N N . TYR A 1 181 ? 51.137 -18.968 -33.921 1.00 85.31 181 TYR A N 1
ATOM 1497 C CA . TYR A 1 181 ? 52.516 -18.517 -33.746 1.00 85.31 181 TYR A CA 1
ATOM 1498 C C . TYR A 1 181 ? 53.442 -19.640 -33.257 1.00 85.31 181 TYR A C 1
ATOM 1500 O O . TYR A 1 181 ? 54.588 -19.728 -33.701 1.00 85.31 181 TYR A O 1
ATOM 1508 N N . PHE A 1 182 ? 52.958 -20.508 -32.364 1.00 83.69 182 PHE A N 1
ATOM 1509 C CA . PHE A 1 182 ? 53.716 -21.663 -31.886 1.00 83.69 182 PHE A CA 1
ATOM 1510 C C . PHE A 1 182 ? 54.029 -22.650 -33.019 1.00 83.69 182 PHE A C 1
ATOM 1512 O O . PHE A 1 182 ? 55.183 -23.050 -33.170 1.00 83.69 182 PHE A O 1
ATOM 1519 N N . ILE A 1 183 ? 53.034 -22.982 -33.851 1.00 82.38 183 ILE A N 1
ATOM 1520 C CA . ILE A 1 183 ? 53.202 -23.883 -35.003 1.00 82.38 183 ILE A CA 1
ATOM 1521 C C . ILE A 1 183 ? 54.181 -23.284 -36.018 1.00 82.38 183 ILE A C 1
ATOM 1523 O O . ILE A 1 183 ? 55.169 -23.923 -36.370 1.00 82.38 183 ILE A O 1
ATOM 1527 N N . TYR A 1 184 ? 53.977 -22.025 -36.417 1.00 76.81 184 TYR A N 1
ATOM 1528 C CA . TYR A 1 184 ? 54.831 -21.357 -37.405 1.00 76.81 184 TYR A CA 1
ATOM 1529 C C . TYR A 1 184 ? 56.299 -21.240 -36.960 1.00 76.81 184 TYR A C 1
ATOM 1531 O O . TYR A 1 184 ? 57.213 -21.271 -37.781 1.00 76.81 184 TYR A O 1
ATOM 1539 N N . ARG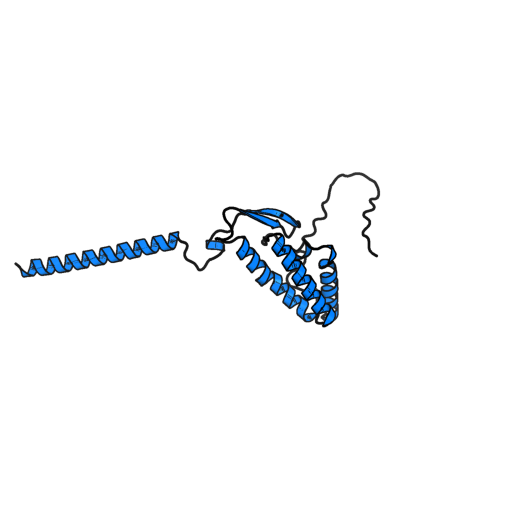 A 1 185 ? 56.554 -21.109 -35.651 1.00 74.00 185 ARG A N 1
ATOM 1540 C CA . ARG A 1 185 ? 57.917 -21.068 -35.104 1.00 74.00 185 ARG A CA 1
ATOM 1541 C C . ARG A 1 185 ? 58.614 -22.429 -35.129 1.00 74.00 185 ARG A C 1
ATOM 1543 O O . ARG A 1 185 ? 59.834 -22.450 -35.203 1.00 74.00 185 ARG A O 1
ATOM 1550 N N . HIS A 1 186 ? 57.868 -23.528 -35.034 1.00 69.12 186 HIS A N 1
ATOM 1551 C CA . HIS A 1 186 ? 58.416 -24.887 -35.027 1.00 69.12 186 HIS A CA 1
ATOM 1552 C C . HIS A 1 186 ? 58.666 -25.457 -36.432 1.00 69.12 186 HIS A C 1
ATOM 1554 O O . HIS A 1 186 ? 59.377 -26.449 -36.564 1.00 69.12 186 HIS A O 1
ATOM 1560 N N . GLU A 1 187 ? 58.089 -24.838 -37.464 1.00 60.31 187 GLU A N 1
ATOM 1561 C CA . GLU A 1 187 ? 58.252 -25.216 -38.876 1.00 60.31 187 GLU A CA 1
ATOM 1562 C C . GLU A 1 187 ? 59.463 -24.541 -39.559 1.00 60.31 187 GLU A C 1
ATOM 1564 O O . GLU A 1 187 ? 59.766 -24.835 -40.715 1.00 60.31 187 GLU A O 1
ATOM 1569 N N . LYS A 1 188 ? 60.161 -23.643 -38.850 1.00 52.12 188 LYS A N 1
ATOM 1570 C CA . LYS A 1 188 ? 61.380 -22.947 -39.288 1.00 52.12 188 LYS A CA 1
ATOM 1571 C C . LYS A 1 188 ? 62.617 -23.490 -38.587 1.00 52.12 188 LYS A C 1
ATOM 1573 O O . LYS A 1 188 ? 63.667 -23.550 -39.263 1.00 52.12 188 LYS A O 1
#

InterPro domains:
  IPR027984 TMEM95 family [PF15203] (25-180)
  IPR027984 TMEM95 family [PTHR38808] (20-182)

Radius of gyration: 29.21 Å; chains: 1; bounding box: 91×62×68 Å

pLDDT: mean 80.42, std 16.96, range [30.91, 96.69]

Foldseek 3Di:
DDDPDPDDDDDDDPDPPPPQQFFALLCLDDVVLVLVVLLVVLFVVLCVVVVHPGLAPDDSNDQQQLFWADPVVSHVSNVVSSVVSVVCVVVVVSVCSHVVVHCCVPPVRVVRRLVCQEPPNFDQWDFTQRRRRSDTDIDGHDDNCVSCVPDDDPVNVVVVVVVVVVVVVVVVVVVVVVVVVVVVVVVD

Sequence (188 aa):
MEERNCMAPLRVILVLTLCGGVRSCVFCSLKYKNVENRFHQLCSGYMKTYNKTRCSKYMENTDFDDFAFHENKVIQITEKTHRVFRVLEINRSLADLPQYWDWLFEKKLVEYTHQVLCPPTCRGFVRTVNCTTCQREKVDCWDFKRCYPEKLSLQESVYLLIIISVACFAIGTFSFFSEYYFIYRHEK